Protein AF-A0A7X3SPA5-F1 (afdb_monomer)

Organism: NCBI:txid1128670

Mean predicted aligned error: 17.16 Å

InterPro domains:
  IPR011045 Nitrous oxide reductase, N-terminal [SSF50974] (170-286)
  IPR015943 WD40/YVTN repeat-like-containing domain superfamily [G3DSA:2.130.10.10] (137-287)

Secondary structure (DSSP, 8-state):
--------S------------TT----S-------S----S---SSS--------PPPPEEEEEEEEEEPPPPP-S-SSPPPTTTTHHHHHHHHHHHHHHHHHHTEEEEEEEEEE-TTS-HHHHHHHHHHTT-SEEEEE--THHHHHHHHHTTTSS---EE-S----TTSSTTEEE-SSSS-EEE-----TT--GGG--EEEEEE-TTSSEEEEEETTTTEEEEEESSS-SEEEEEE--SS---EEE-TTSSEEEETTS--EETTTTEE-PPPP--SS---------

pLDDT: mean 70.83, std 21.57, range [21.16, 94.19]

Foldseek 3Di:
DDDDDPDPPDDPDDDDDDPPDPDDPDDDDDDDDDDDDPPDPPPPDDDDPPPVPPPPDQQAEAEEEEEDAQQPDDDPDPDGDDGCVPVVVVVVVQVVVCVVSVVVRHHYDYHYDYDYPPDQLLVSLVVCVVVVHQEYEYADEDLRLLVNCLSCVVPNHDYHYDPHPDCLCQALQFDQDNVDSDTGGLPAPDPPDDRVQRGFQEKDADRVRQWIWTFRFSVCWTFIAGRVRGYTPDTANFANGFHEWDAEPVRQWIDTQGGAIAGPVVRHGDDRDDDDPPGDYDDYDHD

Nearest PDB structures (foldseek):
  1l0q-assembly4_D  TM=8.617E-01  e=1.785E-05  Methanosarcina mazei S-6
  5c2v-assembly1_B  TM=8.428E-01  e=7.295E-05  Candidatus Kuenenia stuttgartensis
  3bws-assembly1_A  TM=8.422E-01  e=2.982E-04  Leptospira interrogans
  7seu-assembly1_A  TM=7.932E-01  e=6.362E-03  Escherichia coli
  3bic-assembly1_A  TM=4.497E-01  e=1.631E-01  Homo sapiens

Structure (mmCIF, N/CA/C/O backbone):
data_AF-A0A7X3SPA5-F1
#
_entry.id   AF-A0A7X3SPA5-F1
#
loop_
_atom_site.group_PDB
_atom_site.id
_atom_site.type_symbol
_atom_site.label_atom_id
_atom_site.label_alt_id
_atom_site.label_comp_id
_atom_site.label_asym_id
_atom_site.label_entity_id
_atom_site.label_seq_id
_atom_site.pdbx_PDB_ins_code
_atom_site.Cartn_x
_atom_site.Cartn_y
_atom_site.Cartn_z
_atom_site.occupancy
_atom_site.B_iso_or_equiv
_atom_site.auth_seq_id
_atom_site.auth_comp_id
_atom_site.auth_asym_id
_atom_site.auth_atom_id
_atom_site.pdbx_PDB_model_num
ATOM 1 N N . MET A 1 1 ? 1.822 27.052 9.214 1.00 25.11 1 MET A N 1
ATOM 2 C CA . MET A 1 1 ? 0.579 27.045 8.412 1.00 25.11 1 MET A CA 1
ATOM 3 C C . MET A 1 1 ? 0.542 25.749 7.615 1.00 25.11 1 MET A C 1
ATOM 5 O O . MET A 1 1 ? 1.050 25.709 6.505 1.00 25.11 1 MET A O 1
ATOM 9 N N . PHE A 1 2 ? 0.029 24.666 8.200 1.00 26.44 2 PHE A N 1
ATOM 10 C CA . PHE A 1 2 ? -0.069 23.369 7.525 1.00 26.44 2 PHE A CA 1
ATOM 11 C C . PHE A 1 2 ? -1.530 23.143 7.125 1.00 26.44 2 PHE A C 1
ATOM 13 O O . PHE A 1 2 ? -2.369 22.807 7.952 1.00 26.44 2 PHE A O 1
ATOM 20 N N . GLY A 1 3 ? -1.841 23.428 5.858 1.00 25.91 3 GLY A N 1
ATOM 21 C CA . GLY A 1 3 ? -3.145 23.146 5.258 1.00 25.91 3 GLY A CA 1
ATOM 22 C C . GLY A 1 3 ? -3.336 21.640 5.082 1.00 25.91 3 GLY A C 1
ATOM 23 O O . GLY A 1 3 ? -2.520 20.996 4.410 1.00 25.91 3 GLY A O 1
ATOM 24 N N . ARG A 1 4 ? -4.388 21.130 5.730 1.00 36.25 4 ARG A N 1
ATOM 25 C CA . ARG A 1 4 ? -4.813 19.730 5.847 1.00 36.25 4 ARG A CA 1
ATOM 26 C C . ARG A 1 4 ? -5.401 19.2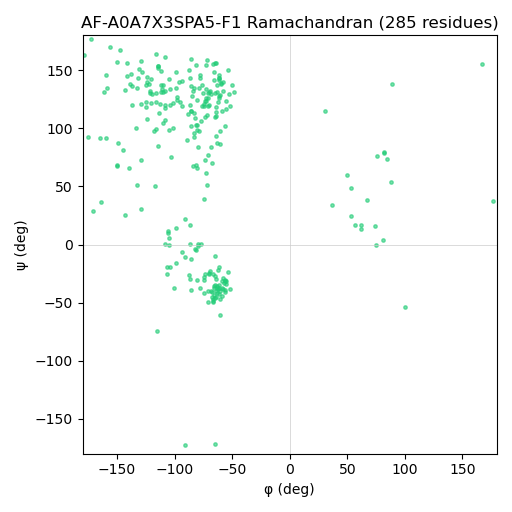04 4.536 1.00 36.25 4 ARG A C 1
ATOM 28 O O . ARG A 1 4 ? -6.223 19.882 3.921 1.00 36.25 4 ARG A O 1
ATOM 35 N N . ARG A 1 5 ? -4.971 18.004 4.140 1.00 26.86 5 ARG A N 1
ATOM 36 C CA . ARG A 1 5 ? -5.712 17.022 3.331 1.00 26.86 5 ARG A CA 1
ATOM 37 C C . ARG A 1 5 ? -4.851 15.763 3.231 1.00 26.86 5 ARG A C 1
ATOM 39 O O . ARG A 1 5 ? -3.998 15.669 2.356 1.00 26.86 5 ARG A O 1
ATOM 46 N N . TRP A 1 6 ? -5.057 14.823 4.137 1.00 33.38 6 TRP A N 1
ATOM 47 C CA . TRP A 1 6 ? -4.560 13.461 4.026 1.00 33.38 6 TRP A CA 1
ATOM 48 C C . TRP A 1 6 ? -5.628 12.662 3.285 1.00 33.38 6 TRP A C 1
ATOM 50 O O . TRP A 1 6 ? -6.576 12.136 3.853 1.00 33.38 6 TRP A O 1
ATOM 60 N N . ARG A 1 7 ? -5.537 12.618 1.954 1.00 28.83 7 ARG A N 1
ATOM 61 C CA . ARG A 1 7 ? -6.491 11.826 1.176 1.00 28.83 7 ARG A CA 1
ATOM 62 C C . ARG A 1 7 ? -6.174 10.344 1.351 1.00 28.83 7 ARG A C 1
ATOM 64 O O . ARG A 1 7 ? -5.180 9.845 0.837 1.00 28.83 7 ARG A O 1
ATOM 71 N N . THR A 1 8 ? -7.047 9.637 2.061 1.00 28.47 8 THR A N 1
ATOM 72 C CA . THR A 1 8 ? -7.070 8.172 2.058 1.00 28.47 8 THR A CA 1
ATOM 73 C C . THR A 1 8 ? -7.412 7.707 0.640 1.00 28.47 8 THR A C 1
ATOM 75 O O . THR A 1 8 ? -8.499 7.977 0.128 1.00 28.47 8 THR A O 1
ATOM 78 N N . LEU A 1 9 ? -6.458 7.050 -0.018 1.00 24.28 9 LEU A N 1
ATOM 79 C CA . LEU A 1 9 ? -6.521 6.657 -1.425 1.00 24.28 9 LEU A CA 1
ATOM 80 C C . LEU A 1 9 ? -7.334 5.362 -1.589 1.00 24.28 9 LEU A C 1
ATOM 82 O O . LEU A 1 9 ? -6.783 4.308 -1.863 1.00 24.28 9 LEU A O 1
ATOM 86 N N . TRP A 1 10 ? -8.647 5.445 -1.353 1.00 22.02 10 TRP A N 1
ATOM 87 C CA . TRP A 1 10 ? -9.656 4.462 -1.777 1.00 22.02 10 TRP A CA 1
ATOM 88 C C . TRP A 1 10 ? -10.983 5.189 -2.016 1.00 22.02 10 TRP A C 1
ATOM 90 O O . TRP A 1 10 ? -11.948 5.033 -1.272 1.00 22.02 10 TRP A O 1
ATOM 100 N N . ARG A 1 11 ? -11.020 6.029 -3.052 1.00 22.55 11 ARG A N 1
ATOM 101 C CA . ARG A 1 11 ? -12.270 6.507 -3.645 1.00 22.55 11 ARG A CA 1
ATOM 102 C C . ARG A 1 11 ? -12.483 5.694 -4.919 1.00 22.55 11 ARG A C 1
ATOM 104 O O . ARG A 1 11 ? -11.835 5.954 -5.924 1.00 22.55 11 ARG A O 1
ATOM 111 N N . LEU A 1 12 ? -13.337 4.674 -4.847 1.00 23.34 12 LEU A N 1
ATOM 112 C CA . LEU A 1 12 ? -14.005 4.155 -6.039 1.00 23.34 12 LEU A CA 1
ATOM 113 C C . LEU A 1 12 ? -14.877 5.306 -6.545 1.00 23.34 12 LEU A C 1
ATOM 115 O O . LEU A 1 12 ? -15.789 5.736 -5.842 1.00 23.34 12 LEU A O 1
ATOM 119 N N . GLU A 1 13 ? -14.505 5.883 -7.684 1.00 24.73 13 GLU A N 1
ATOM 120 C CA . GLU A 1 13 ? -15.322 6.885 -8.358 1.00 24.73 13 GLU A CA 1
ATOM 121 C C . GLU A 1 13 ? -16.683 6.283 -8.719 1.00 24.73 13 GLU A C 1
ATOM 123 O O . GLU A 1 13 ? -16.790 5.121 -9.117 1.00 24.73 13 GLU A O 1
ATOM 128 N N . GLU A 1 14 ? -17.721 7.091 -8.517 1.00 32.31 14 GLU A N 1
ATOM 129 C CA . GLU A 1 14 ? -19.103 6.814 -8.879 1.00 32.31 14 GLU A CA 1
ATOM 130 C C . GLU A 1 14 ? -19.191 6.480 -10.374 1.00 32.31 14 GLU A C 1
ATOM 132 O O . GLU A 1 14 ? -18.902 7.310 -11.234 1.00 32.31 14 GLU A O 1
ATOM 137 N N . GLY A 1 15 ? -19.606 5.252 -10.671 1.00 25.11 15 GLY A N 1
ATOM 138 C CA . GLY A 1 15 ? -19.991 4.806 -12.000 1.00 25.11 15 GLY A CA 1
ATOM 139 C C . GLY A 1 15 ? -21.301 4.042 -11.888 1.00 25.11 15 GLY A C 1
ATOM 140 O O . GLY A 1 15 ? -21.310 2.899 -11.446 1.00 25.11 15 GLY A O 1
ATOM 141 N N . ASP A 1 16 ? -22.385 4.737 -12.214 1.00 23.42 16 ASP A N 1
ATOM 142 C CA . ASP A 1 16 ? -23.720 4.276 -12.597 1.00 23.42 16 ASP A CA 1
ATOM 143 C C . ASP A 1 16 ? -24.259 2.952 -12.025 1.00 23.42 16 ASP A C 1
ATOM 145 O O . ASP A 1 16 ? -23.866 1.833 -12.358 1.00 23.42 16 ASP A O 1
ATOM 149 N N . ALA A 1 17 ? -25.318 3.111 -11.232 1.00 24.06 17 ALA A N 1
ATOM 150 C CA . ALA A 1 17 ? -26.209 2.052 -10.806 1.00 24.06 17 ALA A CA 1
ATOM 151 C C . ALA A 1 17 ? -26.758 1.234 -11.990 1.00 24.06 17 ALA A C 1
ATOM 153 O O . ALA A 1 17 ? -27.387 1.767 -12.900 1.00 24.06 17 ALA A O 1
ATOM 154 N N . THR A 1 18 ? -26.659 -0.094 -11.908 1.00 21.16 18 THR A N 1
ATOM 155 C CA . THR A 1 18 ? -27.680 -1.010 -12.443 1.00 21.16 18 THR A CA 1
ATOM 156 C C . THR A 1 18 ? -27.715 -2.278 -11.589 1.00 21.16 18 THR A C 1
ATOM 158 O O . THR A 1 18 ? -27.055 -3.275 -11.871 1.00 21.16 18 THR A O 1
ATOM 161 N N . VAL A 1 19 ? -28.510 -2.255 -10.516 1.00 23.20 19 VAL A N 1
ATOM 162 C CA . VAL A 1 19 ? -28.893 -3.470 -9.785 1.00 23.20 19 VAL A CA 1
ATOM 163 C C . VAL A 1 19 ? -30.073 -4.107 -10.518 1.00 23.20 19 VAL A C 1
ATOM 165 O O . VAL A 1 19 ? -31.229 -3.756 -10.295 1.00 23.20 19 VAL A O 1
ATOM 168 N N . LEU A 1 20 ? -29.795 -5.080 -11.386 1.00 24.95 20 LEU A N 1
ATOM 169 C CA . LEU A 1 20 ? -30.805 -6.043 -11.829 1.00 24.95 20 LEU A CA 1
ATOM 170 C C . LEU A 1 20 ? -30.963 -7.114 -10.742 1.00 24.95 20 LEU A C 1
ATOM 172 O O . LEU A 1 20 ? -30.356 -8.182 -10.801 1.00 24.95 20 LEU A O 1
ATOM 176 N N . ASN A 1 21 ? -31.785 -6.830 -9.727 1.00 22.53 21 ASN A N 1
ATOM 177 C CA . ASN A 1 21 ? -32.216 -7.857 -8.781 1.00 22.53 21 ASN A CA 1
ATOM 178 C C . ASN A 1 21 ? -33.444 -8.593 -9.331 1.00 22.53 21 ASN A C 1
ATOM 180 O O . ASN A 1 21 ? -34.584 -8.128 -9.273 1.00 22.53 21 ASN A O 1
ATOM 184 N N . CYS A 1 22 ? -33.190 -9.789 -9.846 1.00 26.55 22 CYS A N 1
ATOM 185 C CA . CYS A 1 22 ? -34.189 -10.733 -10.309 1.00 26.55 22 CYS A CA 1
ATOM 186 C C . CYS A 1 22 ? -34.800 -11.501 -9.121 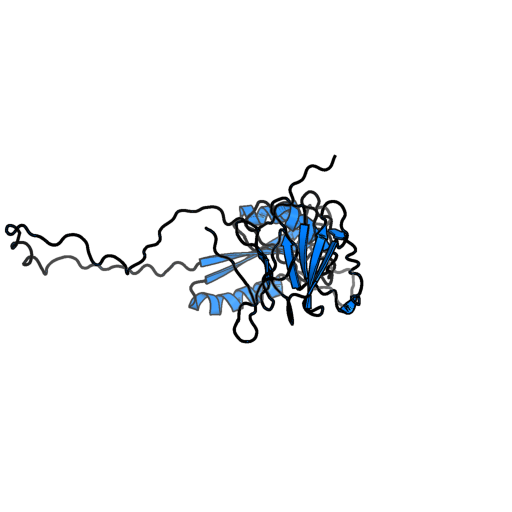1.00 26.55 22 CYS A C 1
ATOM 188 O O . CYS A 1 22 ? -34.565 -12.701 -9.006 1.00 26.55 22 CYS A O 1
ATOM 190 N N . ARG A 1 23 ? -35.545 -10.847 -8.207 1.00 28.55 23 ARG A N 1
ATOM 191 C CA . ARG A 1 23 ? -36.410 -11.568 -7.240 1.00 28.55 23 ARG A CA 1
ATOM 192 C C . ARG A 1 23 ? -37.391 -10.761 -6.379 1.00 28.55 23 ARG A C 1
ATOM 194 O O . ARG A 1 23 ? -37.774 -11.265 -5.332 1.00 28.55 23 ARG A O 1
ATOM 201 N N . THR A 1 24 ? -37.914 -9.607 -6.803 1.00 28.97 24 THR A N 1
ATOM 202 C CA . THR A 1 24 ? -39.008 -8.976 -6.024 1.00 28.97 24 THR A CA 1
ATOM 203 C C . THR A 1 24 ? -39.983 -8.159 -6.871 1.00 28.97 24 THR A C 1
ATOM 205 O O . THR A 1 24 ? -40.062 -6.949 -6.753 1.00 28.97 24 THR A O 1
ATOM 208 N N . LEU A 1 25 ? -40.770 -8.833 -7.712 1.00 25.88 25 LEU A N 1
ATOM 209 C CA . LEU A 1 25 ? -42.022 -8.299 -8.270 1.00 25.88 25 LEU A CA 1
ATOM 210 C C . LEU A 1 25 ? -43.065 -9.431 -8.290 1.00 25.88 25 LEU A C 1
ATOM 212 O O . LEU A 1 25 ? -43.472 -9.945 -9.326 1.00 25.88 25 LEU A O 1
ATOM 216 N N . ARG A 1 26 ? -43.463 -9.877 -7.093 1.00 28.09 26 ARG A N 1
ATOM 217 C CA . ARG A 1 26 ? -44.792 -10.462 -6.870 1.00 28.09 26 ARG A CA 1
ATOM 218 C C . ARG A 1 26 ? -45.611 -9.394 -6.157 1.00 28.09 26 ARG A C 1
ATOM 220 O O . ARG A 1 26 ? -45.128 -8.831 -5.183 1.00 28.09 26 ARG A O 1
ATOM 227 N N . TYR A 1 27 ? -46.836 -9.199 -6.634 1.00 27.45 27 TYR A N 1
ATOM 228 C CA . TYR A 1 27 ? -47.880 -8.318 -6.099 1.00 27.45 27 TYR A CA 1
ATOM 229 C C . TYR A 1 27 ? -47.795 -6.835 -6.477 1.00 27.45 27 TYR A C 1
ATOM 231 O O . TYR A 1 27 ? -47.478 -5.988 -5.656 1.00 27.45 27 TYR A O 1
ATOM 239 N N . ALA A 1 28 ? -48.241 -6.516 -7.691 1.00 26.81 28 ALA A N 1
ATOM 240 C CA . ALA A 1 28 ? -49.206 -5.437 -7.893 1.00 26.81 28 ALA A CA 1
ATOM 241 C C . ALA A 1 28 ? -49.918 -5.642 -9.238 1.00 26.81 28 ALA A C 1
ATOM 243 O O . ALA A 1 28 ? -49.268 -5.908 -10.241 1.00 26.81 28 ALA A O 1
ATOM 244 N N . LEU A 1 29 ? -51.244 -5.479 -9.224 1.00 27.45 29 LEU A N 1
ATOM 245 C CA . LEU A 1 29 ? -52.159 -5.389 -10.372 1.00 27.45 29 LEU A CA 1
ATOM 246 C C . LEU A 1 29 ? -52.647 -6.718 -10.974 1.00 27.45 29 LEU A C 1
ATOM 248 O O . LEU A 1 29 ? -52.342 -7.110 -12.094 1.00 27.45 29 LEU A O 1
ATOM 252 N N . VAL A 1 30 ? -53.543 -7.355 -10.218 1.00 31.34 30 VAL A N 1
ATOM 253 C CA . VAL A 1 30 ? -54.616 -8.193 -10.764 1.00 31.34 30 VAL A CA 1
ATOM 254 C C . VAL A 1 30 ? -55.796 -7.278 -11.102 1.00 31.34 30 VAL A C 1
ATOM 256 O O . VAL A 1 30 ? -56.381 -6.714 -10.180 1.00 31.34 30 VAL A O 1
ATOM 259 N N . ARG A 1 31 ? -56.150 -7.143 -12.389 1.00 30.77 31 ARG A N 1
ATOM 260 C CA . ARG A 1 31 ? -57.503 -7.334 -12.972 1.00 30.77 31 ARG A CA 1
ATOM 261 C C . ARG A 1 31 ? -57.603 -6.786 -14.412 1.00 30.77 31 ARG A C 1
ATOM 263 O O . ARG A 1 31 ? -56.773 -5.978 -14.807 1.00 30.77 31 ARG A O 1
ATOM 270 N N . PRO A 1 32 ? -58.546 -7.320 -15.213 1.00 42.06 32 PRO A N 1
ATOM 271 C CA . PRO A 1 32 ? -58.280 -7.762 -16.578 1.00 42.06 32 PRO A CA 1
ATOM 272 C C . PRO A 1 32 ? -58.911 -6.845 -17.628 1.00 42.06 32 PRO A C 1
ATOM 274 O O . PRO A 1 32 ? -59.909 -6.189 -17.348 1.00 42.06 32 PRO A O 1
ATOM 277 N N . LEU A 1 33 ? -58.426 -6.914 -18.868 1.00 30.42 33 LEU A N 1
ATOM 278 C CA . LEU A 1 33 ? -59.301 -6.733 -20.020 1.00 30.42 33 LEU A CA 1
ATOM 279 C C . LEU A 1 33 ? -58.951 -7.782 -21.076 1.00 30.42 33 LEU A C 1
ATOM 281 O O . LEU A 1 33 ? -57.808 -7.922 -21.502 1.00 30.42 33 LEU A O 1
ATOM 285 N N . HIS A 1 34 ? -59.964 -8.579 -21.375 1.00 30.03 34 HIS A N 1
ATOM 286 C CA . HIS A 1 34 ? -60.006 -9.620 -22.381 1.00 30.03 34 HIS A CA 1
ATOM 287 C C . HIS A 1 34 ? -60.042 -9.003 -23.789 1.00 30.03 34 HIS A C 1
ATOM 289 O O . HIS A 1 34 ? -60.534 -7.894 -23.972 1.00 30.03 34 HIS A O 1
ATOM 295 N N . GLU A 1 35 ? -59.645 -9.835 -24.751 1.00 37.25 35 GLU A N 1
ATOM 296 C CA . GLU A 1 35 ? -59.840 -9.718 -26.202 1.00 37.25 35 GLU A CA 1
ATOM 297 C C . GLU A 1 35 ? -58.779 -8.953 -27.004 1.00 37.25 35 GLU A C 1
ATOM 299 O O . GLU A 1 35 ? -58.315 -7.885 -26.630 1.00 37.25 35 GLU A O 1
ATOM 304 N N . LEU A 1 36 ? -58.465 -9.543 -28.166 1.00 36.56 36 LEU A N 1
ATOM 305 C CA . LEU A 1 36 ? -57.620 -9.043 -29.258 1.00 36.56 36 LEU A CA 1
ATOM 306 C C . LEU A 1 36 ? -56.105 -9.211 -29.074 1.00 36.56 36 LEU A C 1
ATOM 308 O O . LEU A 1 36 ? -55.395 -8.258 -28.788 1.00 36.56 36 LEU A O 1
ATOM 312 N N . CYS A 1 37 ? -55.608 -10.433 -29.312 1.00 30.03 37 CYS A N 1
ATOM 313 C CA . CYS A 1 37 ? -54.455 -10.684 -30.210 1.00 30.03 37 CYS A CA 1
ATOM 314 C C . CYS A 1 37 ? -54.034 -12.166 -30.251 1.00 30.03 37 CYS A C 1
ATOM 316 O O . CYS A 1 37 ? -52.857 -12.506 -30.369 1.00 30.03 37 CYS A O 1
ATOM 318 N N . GLY A 1 38 ? -55.003 -13.083 -30.210 1.00 32.94 38 GLY A N 1
ATOM 319 C CA . GLY A 1 38 ? -54.787 -14.457 -30.655 1.00 32.94 38 GLY A CA 1
ATOM 320 C C . GLY A 1 38 ? -54.710 -14.504 -32.177 1.00 32.94 38 GLY A C 1
ATOM 321 O O . GLY A 1 38 ? -55.676 -14.919 -32.797 1.00 32.94 38 GLY A O 1
ATOM 322 N N . LEU A 1 39 ? -53.618 -14.025 -32.787 1.00 38.59 39 LEU A N 1
ATOM 323 C CA . LE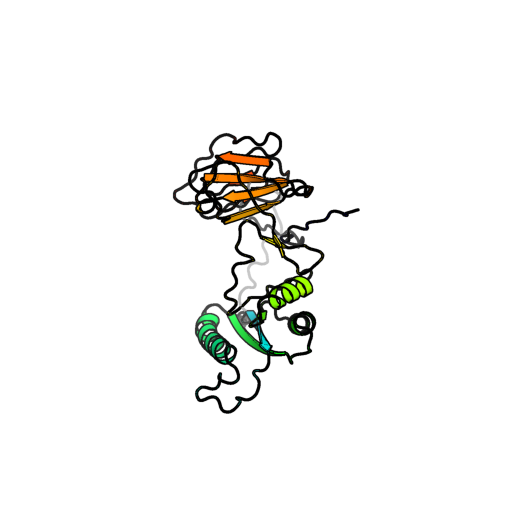U A 1 39 ? -53.382 -14.213 -34.226 1.00 38.59 39 LEU A CA 1
ATOM 324 C C . LEU A 1 39 ? -51.932 -13.953 -34.683 1.00 38.59 39 LEU A C 1
ATOM 326 O O . LEU A 1 39 ? -51.733 -13.425 -35.763 1.00 38.59 39 LEU A O 1
ATOM 330 N N . PHE A 1 40 ? -50.899 -14.301 -33.908 1.00 33.12 40 PHE A N 1
ATOM 331 C CA . PHE A 1 40 ? -49.507 -14.226 -34.410 1.00 33.12 40 PHE A CA 1
ATOM 332 C C . PHE A 1 40 ? -48.593 -15.365 -33.917 1.00 33.12 40 PHE A C 1
ATOM 334 O O . PHE A 1 40 ? -47.375 -15.236 -33.895 1.00 33.12 40 PHE A O 1
ATOM 341 N N . CYS A 1 41 ? -49.168 -16.521 -33.563 1.00 31.86 41 CYS A N 1
ATOM 342 C CA . CYS A 1 41 ? -48.413 -17.715 -33.143 1.00 31.86 41 CYS A CA 1
ATOM 343 C C . CYS A 1 41 ? -48.209 -18.773 -34.250 1.00 31.86 41 CYS A C 1
ATOM 345 O O . CYS A 1 41 ? -47.808 -19.888 -33.941 1.00 31.86 41 CYS A O 1
ATOM 347 N N . PHE A 1 42 ? -48.447 -18.456 -35.529 1.00 31.92 42 PHE A N 1
ATOM 348 C CA . PHE A 1 42 ? -48.341 -19.431 -36.633 1.00 31.92 42 PHE A CA 1
ATOM 349 C C . PHE A 1 42 ? -47.481 -18.970 -37.826 1.00 31.92 42 PHE A C 1
ATOM 351 O O . PHE A 1 42 ? -47.695 -19.397 -38.954 1.00 31.92 42 PHE A O 1
ATOM 358 N N . ALA A 1 43 ? -46.463 -18.140 -37.582 1.00 33.84 43 ALA A N 1
ATOM 359 C CA . ALA A 1 43 ? -45.380 -17.880 -38.540 1.00 33.84 43 ALA A CA 1
ATOM 360 C C . ALA A 1 43 ? -44.034 -18.339 -37.956 1.00 33.84 43 ALA A C 1
ATOM 362 O O . ALA A 1 43 ? -43.063 -17.592 -37.882 1.00 33.84 43 ALA A O 1
ATOM 363 N N . ALA A 1 44 ? -44.004 -19.580 -37.473 1.00 40.25 44 ALA A N 1
ATOM 364 C CA . ALA A 1 44 ? -42.765 -20.293 -37.220 1.00 40.25 44 ALA A CA 1
ATOM 365 C C . ALA A 1 44 ? -42.326 -20.999 -38.511 1.00 40.25 44 ALA A C 1
ATOM 367 O O . ALA A 1 44 ? -43.151 -21.570 -39.220 1.00 40.25 44 ALA A O 1
ATOM 368 N N . ALA A 1 45 ? -41.010 -21.022 -38.723 1.00 39.53 45 ALA A N 1
ATOM 369 C CA . ALA A 1 45 ? -40.287 -21.948 -39.594 1.00 39.53 45 ALA A CA 1
ATOM 370 C C . ALA A 1 45 ? -40.121 -21.583 -41.080 1.00 39.53 45 ALA A C 1
ATOM 372 O O . ALA A 1 45 ? -40.338 -22.425 -41.942 1.00 39.53 45 ALA A O 1
ATOM 373 N N . LEU A 1 46 ? -39.597 -20.393 -41.392 1.00 40.47 46 LEU A N 1
ATOM 374 C CA . LEU A 1 46 ? -38.630 -20.263 -42.493 1.00 40.47 46 LEU A CA 1
ATOM 375 C C . LEU A 1 46 ? -37.845 -18.946 -42.374 1.00 40.47 46 LEU A C 1
ATOM 377 O O . LEU A 1 46 ? -38.435 -17.881 -42.262 1.00 40.47 46 LEU A O 1
ATOM 381 N N . ILE A 1 47 ? -36.516 -19.034 -42.479 1.00 45.19 47 ILE A N 1
ATOM 382 C CA . ILE A 1 47 ? -35.569 -17.911 -42.625 1.00 45.19 47 ILE A CA 1
ATOM 383 C C . ILE A 1 47 ? -35.300 -17.103 -41.343 1.00 45.19 47 ILE A C 1
ATOM 385 O O . ILE A 1 47 ? -35.700 -15.959 -41.192 1.00 45.19 47 ILE A O 1
ATOM 389 N N . LEU A 1 48 ? -34.489 -17.678 -40.460 1.00 40.22 48 LEU A N 1
ATOM 390 C CA . LEU A 1 48 ? -33.326 -16.983 -39.902 1.00 40.22 48 LEU A CA 1
ATOM 391 C C . LEU A 1 48 ? -32.390 -18.064 -39.371 1.00 40.22 48 LEU A C 1
ATOM 393 O O . LEU A 1 48 ? -32.498 -18.527 -38.239 1.00 40.22 48 LEU A O 1
ATOM 397 N N . HIS A 1 49 ? -31.476 -18.494 -40.243 1.00 39.62 49 HIS A N 1
ATOM 398 C CA . HIS A 1 49 ? -30.213 -19.058 -39.797 1.00 39.62 49 HIS A CA 1
ATOM 399 C C . HIS A 1 49 ? -29.519 -17.947 -39.011 1.00 39.62 49 HIS A C 1
ATOM 401 O O . HIS A 1 49 ? -28.769 -17.150 -39.566 1.00 39.62 49 HIS A O 1
ATOM 407 N N . PHE A 1 50 ? -29.823 -17.854 -37.719 1.00 41.41 50 PHE A N 1
ATOM 408 C CA . PHE A 1 50 ? -29.009 -17.110 -36.782 1.00 41.41 50 PHE A CA 1
ATOM 409 C C . PHE A 1 50 ? -27.732 -17.936 -36.615 1.00 41.41 50 PHE A C 1
ATOM 411 O O . PHE A 1 50 ? -27.551 -18.669 -35.646 1.00 41.41 50 PHE A O 1
ATOM 418 N N . THR A 1 51 ? -26.839 -17.854 -37.602 1.00 44.66 51 THR A N 1
ATOM 419 C CA . THR A 1 51 ? -25.415 -18.093 -37.389 1.00 44.66 51 THR A CA 1
ATOM 420 C C . THR A 1 51 ? -24.929 -16.953 -36.507 1.00 44.66 51 THR A C 1
ATOM 422 O O . THR A 1 51 ? -24.247 -16.035 -36.955 1.00 44.66 51 THR A O 1
ATOM 425 N N . GLY A 1 52 ? -25.355 -16.968 -35.244 1.00 41.25 52 GLY A N 1
ATOM 426 C CA . GLY A 1 52 ? -24.695 -16.222 -34.201 1.00 41.25 52 GLY A CA 1
ATOM 427 C C . GLY A 1 52 ? -23.317 -16.838 -34.087 1.00 41.25 52 GLY A C 1
ATOM 428 O O . GLY A 1 52 ? -23.134 -17.844 -33.407 1.00 41.25 52 GLY A O 1
ATOM 429 N N . THR A 1 53 ? -22.349 -16.275 -34.802 1.00 44.75 53 THR A N 1
ATOM 430 C CA . THR A 1 53 ? -20.954 -16.422 -34.423 1.00 44.75 53 THR A CA 1
ATOM 431 C C . THR A 1 53 ? -20.879 -15.900 -32.998 1.00 44.75 53 THR A C 1
ATOM 433 O O . THR A 1 53 ? -20.942 -14.689 -32.779 1.00 44.75 53 THR A O 1
ATOM 436 N N . VAL A 1 54 ? -20.831 -16.804 -32.020 1.00 46.06 54 VAL A N 1
ATOM 437 C CA . VAL A 1 54 ? -20.414 -16.454 -30.667 1.00 46.06 54 VAL A CA 1
ATOM 438 C C . VAL A 1 54 ? -18.995 -15.937 -30.841 1.00 46.06 54 VAL A C 1
ATOM 440 O O . VAL A 1 54 ? -18.065 -16.715 -31.048 1.00 46.06 54 VAL A O 1
ATOM 443 N N . LYS A 1 55 ? -18.848 -14.611 -30.898 1.00 45.91 55 LYS A N 1
ATOM 444 C CA . LYS A 1 55 ? -17.541 -13.966 -30.912 1.00 45.91 55 LYS A CA 1
ATOM 445 C C . LYS A 1 55 ? -16.883 -14.429 -29.618 1.00 45.91 55 LYS A C 1
ATOM 447 O O . LYS A 1 55 ? -17.432 -14.185 -28.543 1.00 45.91 55 LYS A O 1
ATOM 452 N N . ALA A 1 56 ? -15.800 -15.198 -29.731 1.00 51.78 56 ALA A N 1
ATOM 453 C CA . ALA A 1 56 ? -15.027 -15.610 -28.570 1.00 51.78 56 ALA A CA 1
ATOM 454 C C . ALA A 1 56 ? -14.758 -14.357 -27.729 1.00 51.78 56 ALA A C 1
ATOM 456 O O . ALA A 1 56 ? -14.407 -13.319 -28.299 1.00 51.78 56 ALA A O 1
ATOM 457 N N . ALA A 1 57 ? -15.012 -14.435 -26.419 1.00 59.16 57 ALA A N 1
ATOM 458 C CA . ALA A 1 57 ? -14.723 -13.334 -25.512 1.00 59.16 57 ALA A CA 1
ATOM 459 C C . ALA A 1 57 ? -13.266 -12.922 -25.740 1.00 59.16 57 ALA A C 1
ATOM 461 O O . ALA A 1 57 ? -12.362 -13.756 -25.662 1.00 59.16 57 ALA A O 1
ATOM 462 N N . GLU A 1 58 ? -13.071 -11.670 -26.143 1.00 66.50 58 GLU A N 1
ATOM 463 C CA . GLU A 1 58 ? -11.750 -11.134 -26.433 1.00 66.50 58 GLU A CA 1
ATOM 464 C C . GLU A 1 58 ? -10.941 -11.210 -25.139 1.00 66.50 58 GLU A C 1
ATOM 466 O O . GLU A 1 58 ? -11.435 -10.817 -24.079 1.00 66.50 58 GLU A O 1
ATOM 471 N N . ALA A 1 59 ? -9.762 -11.833 -25.199 1.00 75.56 59 ALA A N 1
ATOM 472 C CA . ALA A 1 59 ? -8.953 -12.023 -24.008 1.00 75.56 59 ALA A CA 1
ATOM 473 C C . ALA A 1 59 ? -8.657 -10.653 -23.389 1.00 75.56 59 ALA A C 1
ATOM 475 O O . ALA A 1 59 ? -8.256 -9.728 -24.092 1.00 75.56 59 ALA A O 1
ATOM 476 N N .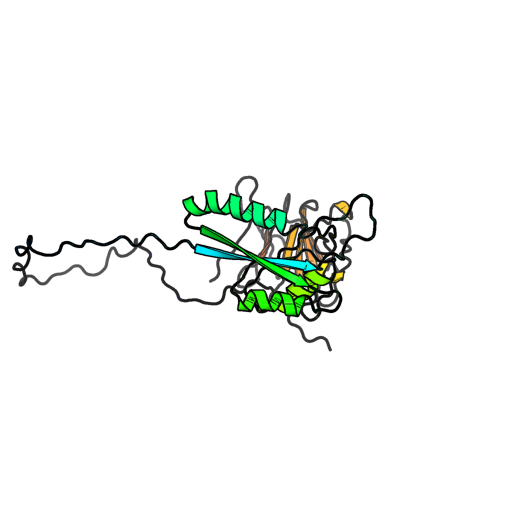 VAL A 1 60 ? -8.863 -10.527 -22.080 1.00 87.38 60 VAL A N 1
ATOM 477 C CA . VAL A 1 60 ? -8.536 -9.313 -21.340 1.00 87.38 60 VAL A CA 1
ATOM 478 C C . VAL A 1 60 ? -7.023 -9.146 -21.385 1.00 87.38 60 VAL A C 1
ATOM 480 O O . VAL A 1 60 ? -6.285 -9.935 -20.786 1.00 87.38 60 VAL A O 1
ATOM 483 N N . ASP A 1 61 ? -6.568 -8.142 -22.127 1.00 88.12 61 ASP A N 1
ATOM 484 C CA . ASP A 1 61 ? -5.166 -7.755 -22.161 1.00 88.12 61 ASP A CA 1
ATOM 485 C C . ASP A 1 61 ? -4.790 -7.107 -20.819 1.00 88.12 61 ASP A C 1
ATOM 487 O O . ASP A 1 61 ? -5.431 -6.169 -20.347 1.00 88.12 61 ASP A O 1
ATOM 491 N N . VAL A 1 62 ? -3.739 -7.628 -20.192 1.00 88.31 62 VAL A N 1
ATOM 492 C CA . VAL A 1 62 ? -3.172 -7.158 -18.926 1.00 88.31 62 VAL A CA 1
ATOM 493 C C . VAL A 1 62 ? -1.766 -6.623 -19.220 1.00 88.31 62 VAL A C 1
ATOM 495 O O . VAL A 1 62 ? -0.781 -7.370 -19.132 1.00 88.31 62 VAL A O 1
ATOM 498 N N . PRO A 1 63 ? -1.650 -5.351 -19.638 1.00 89.81 63 PRO A N 1
ATOM 499 C CA . PRO A 1 63 ? -0.367 -4.734 -19.934 1.00 89.81 63 PRO A CA 1
ATOM 500 C C . PRO A 1 63 ? 0.404 -4.458 -18.636 1.00 89.81 63 PRO A C 1
ATOM 502 O O . PRO A 1 63 ? -0.073 -3.769 -17.728 1.00 89.81 63 PRO A O 1
ATOM 505 N N . MET A 1 64 ? 1.613 -5.007 -18.554 1.00 91.00 64 MET A N 1
ATOM 506 C CA . MET A 1 64 ? 2.564 -4.785 -17.467 1.00 91.00 64 MET A CA 1
ATOM 507 C C . MET A 1 64 ? 3.796 -4.052 -17.993 1.00 91.00 64 MET A C 1
ATOM 509 O O . MET A 1 64 ? 4.165 -4.200 -19.155 1.00 91.00 64 MET A O 1
ATOM 513 N N . GLY A 1 65 ? 4.448 -3.284 -17.127 1.00 91.00 65 GLY A N 1
ATOM 514 C CA . GLY A 1 65 ? 5.685 -2.571 -17.449 1.00 91.00 65 GLY A CA 1
ATOM 515 C C . GLY A 1 65 ? 6.847 -3.108 -16.627 1.00 91.00 65 GLY A C 1
ATOM 516 O O . GLY A 1 65 ? 6.639 -3.613 -15.529 1.00 91.00 65 GLY A O 1
ATOM 517 N N . PHE A 1 66 ? 8.070 -2.985 -17.122 1.00 92.31 66 PHE A N 1
ATOM 518 C CA . PHE A 1 66 ? 9.293 -3.234 -16.371 1.00 92.31 66 PHE A CA 1
ATOM 519 C C . PHE A 1 66 ? 10.183 -1.998 -16.431 1.00 92.31 66 PHE A C 1
ATOM 521 O O . PHE A 1 66 ? 10.553 -1.567 -17.518 1.00 92.31 66 PHE A O 1
ATOM 528 N N . LEU A 1 67 ? 10.544 -1.456 -15.268 1.00 90.94 67 LEU A N 1
ATOM 529 C CA . LEU A 1 67 ? 11.404 -0.284 -15.135 1.00 90.94 67 LEU A CA 1
ATOM 530 C C . LEU A 1 67 ? 12.655 -0.626 -14.329 1.00 90.94 67 LEU A C 1
ATOM 532 O O . LEU A 1 67 ? 12.555 -1.034 -13.170 1.00 90.94 67 LEU A O 1
ATOM 536 N N . SER A 1 68 ? 13.828 -0.421 -14.920 1.00 89.62 68 SER A N 1
ATOM 537 C CA . SER A 1 68 ? 15.122 -0.610 -14.255 1.00 89.62 68 SER A CA 1
ATOM 538 C C . SER A 1 68 ? 16.164 0.340 -14.833 1.00 89.62 68 SER A C 1
ATOM 540 O O . SER A 1 68 ? 16.057 0.760 -15.987 1.00 89.62 68 SER A O 1
ATOM 542 N N . TYR A 1 69 ? 17.218 0.625 -14.066 1.00 86.81 69 TYR A N 1
ATOM 543 C CA . TYR A 1 69 ? 18.424 1.214 -14.640 1.00 86.81 69 TYR A CA 1
ATOM 544 C C . TYR A 1 69 ? 19.040 0.274 -15.667 1.00 86.81 69 TYR A C 1
ATOM 546 O O . TYR A 1 69 ? 19.051 -0.952 -15.479 1.00 86.81 69 TYR A O 1
ATOM 554 N N . ARG A 1 70 ? 19.580 0.860 -16.736 1.00 83.00 70 ARG A N 1
ATOM 555 C CA . ARG A 1 70 ? 20.459 0.149 -17.656 1.00 83.00 70 ARG A CA 1
ATOM 556 C C . ARG A 1 70 ? 21.709 -0.258 -16.878 1.00 83.00 70 ARG A C 1
ATOM 558 O O . ARG A 1 70 ? 22.417 0.589 -16.341 1.00 83.00 70 ARG A O 1
ATOM 565 N N . SER A 1 71 ? 21.953 -1.563 -16.767 1.00 68.88 71 SER A N 1
ATOM 566 C CA . SER A 1 71 ? 23.162 -2.042 -16.096 1.00 68.88 71 SER A CA 1
ATOM 567 C C . SER A 1 71 ? 24.380 -1.589 -16.910 1.00 68.88 71 SER A C 1
ATOM 569 O O . SER A 1 71 ? 24.367 -1.765 -18.134 1.00 68.88 71 SER A O 1
ATOM 571 N N . PRO A 1 72 ? 25.403 -0.973 -16.291 1.00 64.75 72 PRO A N 1
ATOM 572 C CA . PRO A 1 72 ? 26.605 -0.592 -17.016 1.00 64.75 72 PRO A CA 1
ATOM 573 C C . PRO A 1 72 ? 27.279 -1.846 -17.579 1.00 64.75 72 PRO A C 1
ATOM 575 O O . PRO A 1 72 ? 27.252 -2.907 -16.948 1.00 64.75 72 PRO A O 1
ATOM 578 N N . SER A 1 73 ? 27.896 -1.730 -18.760 1.00 62.25 73 SER A N 1
ATOM 579 C CA . SER A 1 73 ? 28.660 -2.833 -19.349 1.00 62.25 73 SER A CA 1
ATOM 580 C C . SER A 1 73 ? 29.646 -3.394 -18.320 1.00 62.25 73 SER A C 1
ATOM 582 O O . SER A 1 73 ? 30.297 -2.610 -17.619 1.00 62.25 73 SER A O 1
ATOM 584 N N . PRO A 1 74 ? 29.787 -4.723 -18.205 1.00 60.72 74 PRO A N 1
ATOM 585 C CA . PRO A 1 74 ? 30.564 -5.287 -17.119 1.00 60.72 74 PRO A CA 1
ATOM 586 C C . PRO A 1 74 ? 32.029 -4.857 -17.175 1.00 60.72 74 PRO A C 1
ATOM 588 O O . PRO A 1 74 ? 32.735 -5.113 -18.151 1.00 60.72 74 PRO A O 1
ATOM 591 N N . SER A 1 75 ? 32.518 -4.233 -16.108 1.00 57.97 75 SER A N 1
ATOM 592 C CA . SER A 1 75 ? 33.924 -3.863 -15.971 1.00 57.97 75 SER A CA 1
ATOM 593 C C . SER A 1 75 ? 34.730 -5.061 -15.474 1.00 57.97 75 SER A C 1
ATOM 595 O O . SER A 1 75 ? 34.799 -5.280 -14.275 1.00 57.97 75 SER A O 1
ATOM 597 N N . TYR A 1 76 ? 35.311 -5.861 -16.382 1.00 59.69 76 TYR A N 1
ATOM 598 C CA . TYR A 1 76 ? 36.260 -6.962 -16.089 1.00 59.69 76 TYR A CA 1
ATOM 599 C C . TYR A 1 76 ? 35.964 -7.776 -14.805 1.00 59.69 76 TYR A C 1
ATOM 601 O O . TYR A 1 76 ? 36.869 -8.227 -14.102 1.00 59.69 76 TYR A O 1
ATOM 609 N N . GLY A 1 77 ? 34.686 -7.953 -14.474 1.00 61.72 77 GLY A N 1
ATOM 610 C CA . GLY A 1 77 ? 34.252 -8.681 -13.297 1.00 61.72 77 GLY A CA 1
ATOM 611 C C . GLY A 1 77 ? 34.238 -10.161 -13.627 1.00 61.72 77 GLY A C 1
ATOM 612 O O . GLY A 1 77 ? 33.709 -10.556 -14.661 1.00 61.72 77 GLY A O 1
ATOM 613 N N . PHE A 1 78 ? 34.777 -10.997 -12.739 1.00 61.19 78 PHE A N 1
ATOM 614 C CA . PHE A 1 78 ? 34.750 -12.457 -12.905 1.00 61.19 78 PHE A CA 1
ATOM 615 C C . PHE A 1 78 ? 33.321 -13.040 -12.871 1.00 61.19 78 PHE A C 1
ATOM 617 O O . PHE A 1 78 ? 33.124 -14.209 -13.184 1.00 61.19 78 PHE A O 1
ATOM 624 N N . ASN A 1 79 ? 32.330 -12.225 -12.494 1.00 69.50 79 ASN A N 1
ATOM 625 C CA . ASN A 1 79 ? 30.915 -12.563 -12.520 1.00 69.50 79 ASN A CA 1
ATOM 626 C C . ASN A 1 79 ? 30.090 -11.311 -12.886 1.00 69.50 79 ASN A C 1
ATOM 628 O O . ASN A 1 79 ? 29.640 -10.591 -11.989 1.00 69.50 79 ASN A O 1
ATOM 632 N N . PRO A 1 80 ? 29.985 -10.967 -14.180 1.00 67.50 80 PRO A N 1
ATOM 633 C CA . PRO A 1 80 ? 29.199 -9.821 -14.616 1.00 67.50 80 PRO A CA 1
ATOM 634 C C . PRO A 1 80 ? 27.719 -10.039 -14.278 1.00 67.50 80 PRO A C 1
ATOM 636 O O . PRO A 1 80 ? 27.191 -11.131 -14.493 1.00 67.50 80 PRO A O 1
ATOM 639 N N . VAL A 1 81 ? 27.034 -9.009 -13.772 1.00 68.25 81 VAL A N 1
ATOM 640 C CA . VAL A 1 81 ? 25.569 -9.064 -13.659 1.00 68.25 81 VAL A CA 1
ATOM 641 C C . VAL A 1 81 ? 25.005 -9.214 -15.079 1.00 68.25 81 VAL A C 1
ATOM 643 O O . VAL A 1 81 ? 25.397 -8.434 -15.951 1.00 68.25 81 VAL A O 1
ATOM 646 N N . PRO A 1 82 ? 24.138 -10.207 -15.348 1.00 67.44 82 PRO A N 1
ATOM 647 C CA . PRO A 1 82 ? 23.587 -10.403 -16.682 1.00 67.44 82 PRO A CA 1
ATOM 648 C C . PRO A 1 82 ? 22.836 -9.166 -17.183 1.00 67.44 82 PRO A C 1
ATOM 650 O O . PRO A 1 82 ? 22.066 -8.546 -16.445 1.00 67.44 82 PRO A O 1
ATOM 653 N N . GLU A 1 83 ? 23.005 -8.838 -18.464 1.00 68.38 83 GLU A N 1
ATOM 654 C CA . GLU A 1 83 ? 22.163 -7.836 -19.119 1.00 68.38 83 GLU A CA 1
ATOM 655 C C . GLU A 1 83 ? 20.691 -8.273 -19.062 1.00 68.38 83 GLU A C 1
ATOM 657 O O . GLU A 1 83 ? 20.362 -9.449 -19.233 1.00 68.38 83 GLU A O 1
ATOM 662 N N . GLY A 1 84 ? 19.788 -7.331 -18.782 1.00 73.44 84 GLY A N 1
ATOM 663 C CA . GLY A 1 84 ? 18.361 -7.643 -18.678 1.00 73.44 84 GLY A CA 1
ATOM 664 C C . GLY A 1 84 ? 17.958 -8.400 -17.404 1.00 73.44 84 GLY A C 1
ATOM 665 O O . GLY A 1 84 ? 16.860 -8.963 -17.353 1.00 73.44 84 GLY A O 1
ATOM 666 N N . GLU A 1 85 ? 18.809 -8.443 -16.370 1.00 76.00 85 GLU A N 1
ATOM 667 C CA . GLU A 1 85 ? 18.481 -9.095 -15.099 1.00 76.00 85 GLU A CA 1
ATOM 668 C C . GLU A 1 85 ? 17.177 -8.529 -14.501 1.00 76.00 85 GLU A C 1
ATOM 670 O O . GLU A 1 85 ? 17.053 -7.338 -14.209 1.00 76.00 85 GLU A O 1
ATOM 675 N N . GLY A 1 86 ? 16.202 -9.402 -14.252 1.00 82.00 86 GLY A N 1
ATOM 676 C CA . GLY A 1 86 ? 14.847 -9.027 -13.839 1.00 82.00 86 GLY A CA 1
ATOM 677 C C . GLY A 1 86 ? 13.865 -9.056 -15.008 1.00 82.00 86 GLY A C 1
ATOM 678 O O . GLY A 1 86 ? 12.887 -9.797 -14.935 1.00 82.00 86 GLY A O 1
ATOM 679 N N . PHE A 1 87 ? 14.163 -8.364 -16.113 1.00 88.12 87 PHE A N 1
ATOM 680 C CA . PHE A 1 87 ? 13.320 -8.385 -17.316 1.00 88.12 87 PHE A CA 1
ATOM 681 C C . PHE A 1 87 ? 13.248 -9.779 -17.944 1.00 88.12 87 PHE A C 1
ATOM 683 O O . PHE A 1 87 ? 12.166 -10.242 -18.302 1.00 88.12 87 PHE A O 1
ATOM 690 N N . ALA A 1 88 ? 14.376 -10.493 -18.016 1.00 86.81 88 ALA A N 1
ATOM 691 C CA . ALA A 1 88 ? 14.409 -11.865 -18.522 1.00 86.81 88 ALA A CA 1
ATOM 692 C C . ALA A 1 88 ? 13.533 -12.816 -17.680 1.00 86.81 88 ALA A C 1
ATOM 694 O O . ALA A 1 88 ? 12.814 -13.657 -18.224 1.00 86.81 88 ALA A O 1
ATOM 695 N N . GLY A 1 89 ? 13.547 -12.643 -16.353 1.00 85.81 89 GLY A N 1
ATOM 696 C CA . GLY A 1 89 ? 12.688 -13.386 -15.429 1.00 85.81 89 GLY A CA 1
ATOM 697 C C . GLY A 1 89 ? 11.212 -13.025 -15.596 1.00 85.81 89 GLY A C 1
ATOM 698 O O . GLY A 1 89 ? 10.373 -13.915 -15.714 1.00 85.81 89 GLY A O 1
ATOM 699 N N . GLY A 1 90 ? 10.901 -11.730 -15.699 1.00 88.31 90 GLY A N 1
ATOM 700 C CA . GLY A 1 90 ? 9.550 -11.242 -15.982 1.00 88.31 90 GLY A CA 1
ATOM 701 C C . GLY A 1 90 ? 9.011 -11.771 -17.311 1.00 88.31 90 GLY A C 1
ATOM 702 O O . GLY A 1 90 ? 7.902 -12.286 -17.365 1.00 88.31 90 GLY A O 1
ATOM 703 N N . SER A 1 91 ? 9.822 -11.752 -18.367 1.00 90.50 91 SER A N 1
ATOM 704 C CA . SER A 1 91 ? 9.465 -12.281 -19.689 1.00 90.50 91 SER A CA 1
ATOM 705 C C . SER A 1 91 ? 9.175 -13.782 -19.660 1.00 90.50 91 SER A C 1
ATOM 707 O O . SER A 1 91 ? 8.262 -14.261 -20.334 1.00 90.50 91 SER A O 1
ATOM 709 N N . LEU A 1 92 ? 9.932 -14.550 -18.868 1.00 90.12 92 LEU A N 1
ATOM 710 C CA . LEU A 1 92 ? 9.629 -15.960 -18.635 1.00 90.12 92 LEU A CA 1
ATOM 711 C C . LEU A 1 92 ? 8.287 -16.128 -17.910 1.00 90.12 92 LEU A C 1
ATOM 713 O O . LEU A 1 92 ? 7.471 -16.929 -18.358 1.00 90.12 92 LEU A O 1
ATOM 717 N N . ALA A 1 93 ? 8.035 -15.333 -16.867 1.00 88.31 93 ALA A N 1
ATOM 718 C CA . ALA A 1 93 ? 6.771 -15.350 -16.136 1.00 88.31 93 ALA A CA 1
ATOM 719 C C . ALA A 1 93 ? 5.570 -14.976 -17.022 1.00 88.31 93 ALA A C 1
ATOM 721 O O . ALA A 1 93 ? 4.525 -15.602 -16.908 1.00 88.31 93 ALA A O 1
ATOM 722 N N . ILE A 1 94 ? 5.710 -14.028 -17.959 1.00 92.06 94 ILE A N 1
ATOM 723 C CA . ILE A 1 94 ? 4.661 -13.722 -18.948 1.00 92.06 94 ILE A CA 1
ATOM 724 C C . ILE A 1 94 ? 4.340 -14.932 -19.819 1.00 92.06 94 ILE A C 1
ATOM 726 O O . ILE A 1 94 ? 3.170 -15.238 -20.037 1.00 92.06 94 ILE A O 1
ATOM 730 N N . ARG A 1 95 ? 5.364 -15.618 -20.340 1.00 91.25 95 ARG A N 1
ATOM 731 C CA . ARG A 1 95 ? 5.156 -16.797 -21.194 1.00 91.25 95 ARG A CA 1
ATOM 732 C C . ARG A 1 95 ? 4.427 -17.908 -20.443 1.00 91.25 95 ARG A C 1
ATOM 734 O O . ARG A 1 95 ? 3.505 -18.504 -20.993 1.00 91.25 95 ARG A O 1
ATOM 741 N N . ASP A 1 96 ? 4.805 -18.138 -19.191 1.00 90.44 96 ASP A N 1
ATOM 742 C CA . ASP A 1 96 ? 4.151 -19.123 -18.331 1.00 90.44 96 ASP A CA 1
ATOM 743 C C . ASP A 1 96 ? 2.704 -18.712 -18.004 1.00 90.44 96 ASP A C 1
ATOM 745 O O . ASP A 1 96 ? 1.753 -19.448 -18.277 1.00 90.44 96 ASP A O 1
ATOM 749 N N . ASN A 1 97 ? 2.505 -17.468 -17.561 1.00 90.38 97 ASN A N 1
ATOM 750 C CA . ASN A 1 97 ? 1.187 -16.940 -17.218 1.00 90.38 97 ASN A CA 1
ATOM 751 C C . ASN A 1 97 ? 0.244 -16.858 -18.416 1.00 90.38 97 ASN A C 1
ATOM 753 O O . ASN A 1 97 ? -0.954 -17.011 -18.227 1.00 90.38 97 ASN A O 1
ATOM 757 N N . ASN A 1 98 ? 0.736 -16.671 -19.641 1.00 92.00 98 ASN A N 1
ATOM 758 C CA . ASN A 1 98 ? -0.101 -16.718 -20.841 1.00 92.00 98 ASN A CA 1
ATOM 759 C C . ASN A 1 98 ? -0.609 -18.128 -21.163 1.00 92.00 98 ASN A C 1
ATOM 761 O O . ASN A 1 98 ? -1.670 -18.258 -21.771 1.00 92.00 98 ASN A O 1
ATOM 765 N N . THR A 1 99 ? 0.084 -19.179 -20.714 1.00 89.12 99 THR A N 1
ATOM 766 C CA . THR A 1 99 ? -0.392 -20.563 -20.867 1.00 89.12 99 THR A CA 1
ATOM 767 C C . THR A 1 99 ? -1.657 -20.787 -20.036 1.00 89.12 99 THR A C 1
ATOM 769 O O . THR A 1 99 ? -2.658 -21.290 -20.543 1.00 89.12 99 THR A O 1
ATOM 772 N N . THR A 1 100 ? -1.642 -20.351 -18.774 1.00 84.25 100 THR A N 1
ATOM 773 C CA . THR A 1 100 ? -2.808 -20.439 -17.876 1.00 84.25 100 THR A CA 1
ATOM 774 C C . THR A 1 100 ? -3.840 -19.346 -18.168 1.00 84.25 100 THR A C 1
ATOM 776 O O . THR A 1 100 ? -5.042 -19.596 -18.147 1.00 84.25 100 THR A O 1
ATOM 779 N N . GLY A 1 101 ? -3.380 -18.142 -18.501 1.00 80.81 101 GLY A N 1
ATOM 780 C CA . GLY A 1 101 ? -4.189 -16.976 -18.851 1.00 80.81 101 GLY A CA 1
ATOM 781 C C . GLY A 1 101 ? -5.128 -17.262 -20.015 1.00 80.81 101 GLY A C 1
ATOM 782 O O . GLY A 1 101 ? -6.305 -16.915 -19.946 1.00 80.81 101 GLY A O 1
ATOM 783 N N . ALA A 1 102 ? -4.667 -18.016 -21.018 1.00 85.56 102 ALA A N 1
ATOM 784 C CA . ALA A 1 102 ? -5.505 -18.468 -22.124 1.00 85.56 102 ALA A CA 1
ATOM 785 C C . ALA A 1 102 ? -6.748 -19.257 -21.664 1.00 85.56 102 ALA A C 1
ATOM 787 O O . ALA A 1 102 ? -7.793 -19.167 -22.305 1.00 85.56 102 ALA A O 1
ATOM 788 N N . MET A 1 103 ? -6.677 -19.985 -20.541 1.00 85.69 103 MET A N 1
ATOM 789 C CA . MET A 1 103 ? -7.815 -20.744 -20.000 1.00 85.69 103 MET A CA 1
ATOM 790 C C . MET A 1 103 ? -8.870 -19.852 -19.334 1.00 85.69 103 MET A C 1
ATOM 792 O O . MET A 1 103 ? -10.044 -20.211 -19.306 1.00 85.69 103 MET A O 1
ATOM 796 N N . ILE A 1 104 ? -8.460 -18.698 -18.801 1.00 87.69 104 ILE A N 1
ATOM 797 C CA . ILE A 1 104 ? -9.332 -17.735 -18.107 1.00 87.69 104 ILE A CA 1
ATOM 798 C C . ILE A 1 104 ? -9.616 -16.480 -18.945 1.00 87.69 104 ILE A C 1
ATOM 800 O O . ILE A 1 104 ? -10.176 -15.513 -18.433 1.00 87.69 104 ILE A O 1
ATOM 804 N N . GLY A 1 105 ? -9.231 -16.490 -20.225 1.00 86.81 105 GLY A N 1
ATOM 805 C CA . GLY A 1 105 ? -9.429 -15.368 -21.140 1.00 86.81 105 GLY A CA 1
ATOM 806 C C . GLY A 1 105 ? -8.602 -14.135 -20.774 1.00 86.81 105 GLY A C 1
ATOM 807 O O . GLY A 1 105 ? -9.101 -13.024 -20.893 1.00 86.81 105 GLY A O 1
ATOM 808 N N . GLN A 1 106 ? -7.365 -14.313 -20.309 1.00 89.19 106 GLN A N 1
ATOM 809 C CA . GLN A 1 106 ? -6.423 -13.231 -20.010 1.00 89.19 106 GLN A CA 1
ATOM 810 C C . GLN A 1 106 ? -5.149 -13.374 -20.841 1.00 89.19 106 GLN A C 1
ATOM 812 O O . GLN A 1 106 ? -4.651 -14.483 -21.045 1.00 89.19 106 GLN A O 1
ATOM 817 N N . ARG A 1 107 ? -4.597 -12.244 -21.287 1.00 90.44 107 ARG A N 1
ATOM 818 C CA . ARG A 1 107 ? -3.302 -12.188 -21.968 1.00 90.44 107 ARG A CA 1
ATOM 819 C C . ARG A 1 107 ? -2.423 -11.133 -21.316 1.00 90.44 107 ARG A C 1
ATOM 821 O O . ARG A 1 107 ? -2.757 -9.960 -21.286 1.00 90.44 107 ARG A O 1
ATOM 828 N N . TYR A 1 108 ? -1.275 -11.546 -20.816 1.00 90.56 108 TYR A N 1
ATOM 829 C CA . TYR A 1 108 ? -0.283 -10.677 -20.209 1.00 90.56 108 TYR A CA 1
ATOM 830 C C . TYR A 1 108 ? 0.755 -10.243 -21.245 1.00 90.56 108 TYR A C 1
ATOM 832 O O . TYR A 1 108 ? 1.214 -11.040 -22.072 1.00 90.56 108 TYR A O 1
ATOM 840 N N . ARG A 1 109 ? 1.168 -8.980 -21.156 1.00 91.69 109 ARG A N 1
ATOM 841 C CA . ARG A 1 109 ? 2.280 -8.396 -21.917 1.00 91.69 109 ARG A CA 1
ATOM 842 C C . ARG A 1 109 ? 3.229 -7.707 -20.944 1.00 91.69 109 ARG A C 1
ATOM 844 O O . ARG A 1 109 ? 2.775 -7.210 -19.919 1.00 91.69 109 ARG A O 1
ATOM 851 N N . LEU A 1 110 ? 4.520 -7.688 -21.258 1.00 92.12 110 LEU A N 1
ATOM 852 C CA . LEU A 1 110 ? 5.519 -6.954 -20.489 1.00 92.12 110 LEU A CA 1
ATOM 853 C C . LEU A 1 110 ? 6.278 -6.003 -21.405 1.00 92.12 110 LEU A C 1
ATOM 855 O O . LEU A 1 110 ? 6.967 -6.452 -22.319 1.00 92.12 110 LEU A O 1
ATOM 859 N N . ASP A 1 111 ? 6.159 -4.717 -21.113 1.00 91.69 111 ASP A N 1
ATOM 860 C CA . ASP A 1 111 ? 6.844 -3.647 -21.821 1.00 91.69 111 ASP A CA 1
ATOM 861 C C . ASP A 1 111 ? 8.094 -3.252 -21.054 1.00 91.69 111 ASP A C 1
ATOM 863 O O . ASP A 1 111 ? 8.030 -2.962 -19.860 1.00 91.69 111 ASP A O 1
ATOM 867 N N . GLU A 1 112 ? 9.244 -3.247 -21.718 1.00 90.44 112 GLU A N 1
ATOM 868 C CA . GLU A 1 112 ? 10.481 -2.776 -21.104 1.00 90.44 112 GLU A CA 1
ATOM 869 C C . GLU A 1 112 ? 10.639 -1.263 -21.225 1.00 90.44 112 GLU A C 1
ATOM 871 O O . GLU A 1 112 ? 10.455 -0.673 -22.288 1.00 90.44 112 GLU A O 1
ATOM 876 N N . ALA A 1 113 ? 11.065 -0.643 -20.131 1.00 90.69 113 ALA A N 1
ATOM 877 C CA . ALA A 1 113 ? 11.611 0.697 -20.119 1.00 90.69 113 ALA A CA 1
ATOM 878 C C . ALA A 1 113 ? 12.900 0.706 -19.296 1.00 90.69 113 ALA A C 1
ATOM 880 O O . ALA A 1 113 ? 12.978 0.178 -18.184 1.00 90.69 113 ALA A O 1
ATOM 881 N N . TRP A 1 114 ? 13.917 1.351 -19.851 1.00 88.81 114 TRP A N 1
ATOM 882 C CA . TRP A 1 114 ? 15.224 1.482 -19.226 1.00 88.81 114 TRP A CA 1
ATOM 883 C C . TRP A 1 114 ? 15.463 2.939 -18.848 1.00 88.81 114 TRP A C 1
ATOM 885 O O . TRP A 1 114 ? 15.136 3.838 -19.628 1.00 88.81 114 TRP A O 1
ATOM 895 N N . LEU A 1 115 ? 16.004 3.143 -17.649 1.00 89.62 115 LEU A N 1
ATOM 896 C CA . LEU A 1 115 ? 16.461 4.435 -17.146 1.00 89.62 115 LEU A CA 1
ATOM 897 C C . LEU A 1 115 ? 17.974 4.558 -17.309 1.00 89.62 115 LEU A C 1
ATOM 899 O O . LEU A 1 115 ? 18.715 3.640 -16.943 1.00 89.62 115 LEU A O 1
ATOM 903 N N . ASP A 1 116 ? 18.420 5.707 -17.803 1.00 87.62 116 ASP A N 1
ATOM 904 C CA . ASP A 1 116 ? 19.814 6.137 -17.667 1.00 87.62 116 ASP A CA 1
ATOM 905 C C . ASP A 1 116 ? 20.018 6.865 -16.320 1.00 87.62 116 ASP A C 1
ATOM 907 O O . ASP A 1 116 ? 19.059 7.355 -15.727 1.00 87.62 116 ASP A O 1
ATOM 911 N N . GLU A 1 117 ? 21.262 6.967 -15.827 1.00 78.62 117 GLU A N 1
ATOM 912 C CA . GLU A 1 117 ? 21.591 7.465 -14.468 1.00 78.62 117 GLU A CA 1
ATOM 913 C C . GLU A 1 117 ? 21.014 8.852 -14.118 1.00 78.62 117 GLU A C 1
ATOM 915 O O . GLU A 1 117 ? 20.832 9.165 -12.944 1.00 78.62 117 GLU A O 1
ATOM 920 N N . ASN A 1 118 ? 20.721 9.686 -15.121 1.00 83.25 118 ASN A N 1
ATOM 921 C CA . ASN A 1 118 ? 20.228 11.056 -14.938 1.00 83.25 118 ASN A CA 1
ATOM 922 C C . ASN A 1 118 ? 18.749 11.238 -15.316 1.00 83.25 118 ASN A C 1
ATOM 924 O O . ASN A 1 118 ? 18.233 12.358 -15.258 1.00 83.25 118 ASN A O 1
ATOM 928 N N . GLU A 1 119 ? 18.063 10.180 -15.750 1.00 87.12 119 GLU A N 1
ATOM 929 C CA . GLU A 1 119 ? 16.648 10.269 -16.101 1.00 87.12 119 GLU A CA 1
ATOM 930 C C . GLU A 1 119 ? 15.768 10.266 -14.846 1.00 87.12 119 GLU A C 1
ATOM 932 O O . GLU A 1 119 ? 16.032 9.568 -13.872 1.00 87.12 119 GLU A O 1
ATOM 937 N N . ASN A 1 120 ? 14.680 11.042 -14.871 1.00 87.94 120 ASN A N 1
ATOM 938 C CA . ASN A 1 120 ? 13.721 11.065 -13.772 1.00 87.94 120 ASN A CA 1
ATOM 939 C C . ASN A 1 120 ? 12.861 9.781 -13.789 1.00 87.94 120 ASN A C 1
ATOM 941 O O . ASN A 1 120 ? 12.091 9.587 -14.740 1.00 87.94 120 ASN A O 1
ATOM 945 N N . PRO A 1 121 ? 12.898 8.946 -12.731 1.00 88.00 121 PRO A N 1
ATOM 946 C CA . PRO A 1 121 ? 12.151 7.690 -12.703 1.00 88.00 121 PRO A CA 1
ATOM 947 C C . PRO A 1 121 ? 10.631 7.866 -12.763 1.00 88.00 121 PRO A C 1
ATOM 949 O O . PRO A 1 121 ? 9.945 7.077 -13.407 1.00 88.00 121 PRO A O 1
ATOM 952 N N . GLY A 1 122 ? 10.094 8.916 -12.133 1.00 86.31 122 GLY A N 1
ATOM 953 C CA . GLY A 1 122 ? 8.662 9.224 -12.154 1.00 86.31 122 GLY A CA 1
ATOM 954 C C . GLY A 1 122 ? 8.176 9.646 -13.540 1.00 86.31 122 GLY A C 1
ATOM 955 O O . GLY A 1 122 ? 7.135 9.181 -13.995 1.00 86.31 122 GLY A O 1
ATOM 956 N N . ALA A 1 123 ? 8.961 10.460 -14.253 1.00 88.06 123 ALA A N 1
ATOM 957 C CA . ALA A 1 123 ? 8.649 10.849 -15.629 1.00 88.06 123 ALA A CA 1
ATOM 958 C C . ALA A 1 123 ? 8.659 9.644 -16.581 1.00 88.06 123 ALA A C 1
ATOM 960 O O . ALA A 1 123 ? 7.780 9.524 -17.431 1.00 88.06 123 ALA A O 1
ATOM 961 N N . LYS A 1 124 ? 9.611 8.721 -16.405 1.00 89.88 124 LYS A N 1
ATOM 962 C CA . LYS A 1 124 ? 9.651 7.476 -17.181 1.00 89.88 124 LYS A CA 1
ATOM 963 C C . LYS A 1 124 ? 8.490 6.551 -16.826 1.00 89.88 124 LYS A C 1
ATOM 965 O O . LYS A 1 124 ? 7.877 5.975 -17.708 1.00 89.88 124 LYS A O 1
ATOM 970 N N . ALA A 1 125 ? 8.121 6.453 -15.551 1.00 88.00 125 ALA A N 1
ATOM 971 C CA . ALA A 1 125 ? 6.966 5.661 -15.141 1.00 88.00 125 ALA A CA 1
ATOM 972 C C . ALA A 1 125 ? 5.635 6.210 -15.694 1.00 88.00 125 ALA A C 1
ATOM 974 O O . ALA A 1 125 ? 4.702 5.442 -15.910 1.00 88.00 125 ALA A O 1
ATOM 975 N N . LEU A 1 126 ? 5.544 7.516 -15.973 1.00 87.62 126 LEU A N 1
ATOM 976 C CA . LEU A 1 126 ? 4.372 8.114 -16.617 1.00 87.62 126 LEU A CA 1
ATOM 977 C C . LEU A 1 126 ? 4.174 7.655 -18.068 1.00 87.62 126 LEU A C 1
ATOM 979 O O . LEU A 1 126 ? 3.033 7.656 -18.528 1.00 87.62 126 LEU A O 1
ATOM 983 N N . THR A 1 127 ? 5.226 7.231 -18.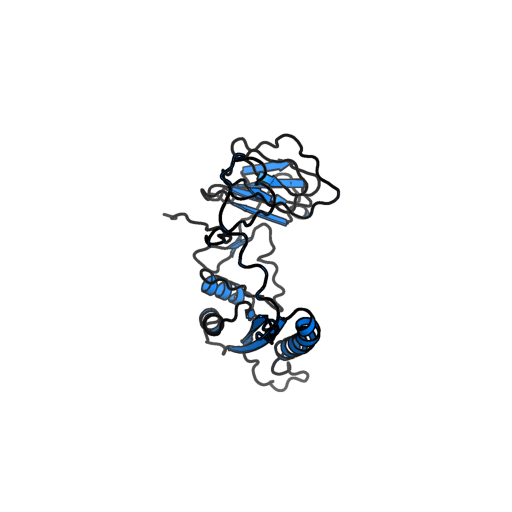780 1.00 89.31 127 THR A N 1
ATOM 984 C CA . THR A 1 127 ? 5.071 6.728 -20.158 1.00 89.31 127 THR A CA 1
ATOM 985 C C . THR A 1 127 ? 4.263 5.434 -20.177 1.00 89.31 127 THR A C 1
ATOM 987 O O . THR A 1 127 ? 3.395 5.271 -21.022 1.00 89.31 127 THR A O 1
ATOM 990 N N . PHE A 1 128 ? 4.423 4.574 -19.166 1.00 88.88 128 PHE A N 1
ATOM 991 C CA . PHE A 1 128 ? 3.587 3.382 -19.009 1.00 88.88 128 PHE A CA 1
ATOM 992 C C . PHE A 1 128 ? 2.098 3.718 -18.914 1.00 88.88 128 PHE A C 1
ATOM 994 O O . PHE A 1 128 ? 1.272 3.028 -19.499 1.00 88.88 128 PHE A O 1
ATOM 1001 N N . VAL A 1 129 ? 1.741 4.808 -18.235 1.00 85.31 129 VAL A N 1
ATOM 1002 C CA . VAL A 1 129 ? 0.340 5.239 -18.139 1.00 85.31 129 VAL A CA 1
ATOM 1003 C C . VAL A 1 129 ? -0.207 5.665 -19.500 1.00 85.31 129 VAL A C 1
ATOM 1005 O O . VAL A 1 129 ? -1.366 5.391 -19.804 1.00 85.31 129 VAL A O 1
ATOM 1008 N N . GLN A 1 130 ? 0.622 6.320 -20.318 1.00 85.12 130 GLN A N 1
ATOM 1009 C CA . GLN A 1 130 ? 0.269 6.699 -21.690 1.00 85.12 130 GLN A CA 1
ATOM 1010 C C . GLN A 1 130 ? 0.064 5.462 -22.576 1.00 85.12 130 GLN A C 1
ATOM 1012 O O . GLN A 1 130 ? -0.844 5.458 -23.403 1.00 85.12 130 GLN A O 1
ATOM 1017 N N . ASP A 1 131 ? 0.836 4.402 -22.332 1.00 87.12 131 ASP A N 1
ATOM 1018 C CA . ASP A 1 131 ? 0.764 3.113 -23.034 1.00 87.12 131 ASP A CA 1
ATOM 1019 C C . ASP A 1 131 ? -0.268 2.135 -22.428 1.00 87.12 131 ASP A C 1
ATOM 1021 O O . ASP A 1 131 ? -0.232 0.929 -22.678 1.00 87.12 131 ASP A O 1
ATOM 1025 N N . ASP A 1 132 ? -1.192 2.647 -21.611 1.00 87.94 132 ASP A N 1
ATOM 1026 C CA . ASP A 1 132 ? -2.256 1.904 -20.925 1.00 87.94 132 ASP A CA 1
ATOM 1027 C C . ASP A 1 132 ? -1.782 0.830 -19.918 1.00 87.94 132 ASP A C 1
ATOM 1029 O O . ASP A 1 132 ? -2.570 0.044 -19.395 1.00 87.94 132 ASP A O 1
ATOM 1033 N N . VAL A 1 133 ? -0.504 0.828 -19.543 1.00 89.06 133 VAL A N 1
ATOM 1034 C CA . VAL A 1 133 ? 0.050 -0.069 -18.523 1.00 89.06 133 VAL A CA 1
ATOM 1035 C C . VAL A 1 133 ? -0.381 0.391 -17.127 1.00 89.06 133 VAL A C 1
ATOM 1037 O O . VAL A 1 133 ? -0.074 1.495 -16.674 1.00 89.06 133 VAL A O 1
ATOM 1040 N N . ARG A 1 134 ? -1.078 -0.490 -16.403 1.00 85.00 134 ARG A N 1
ATOM 1041 C CA . ARG A 1 134 ? -1.580 -0.232 -15.037 1.00 85.00 134 ARG A CA 1
ATOM 1042 C C . ARG A 1 134 ? -0.695 -0.809 -13.934 1.00 85.00 134 ARG A C 1
ATOM 1044 O O . ARG A 1 134 ? -0.815 -0.394 -12.783 1.00 85.00 134 ARG A O 1
ATOM 1051 N N . PHE A 1 135 ? 0.203 -1.731 -14.280 1.00 87.81 135 PHE A N 1
ATOM 1052 C CA . PHE A 1 135 ? 1.039 -2.464 -13.326 1.00 87.81 135 PHE A CA 1
ATOM 1053 C C . PHE A 1 135 ? 2.525 -2.405 -13.715 1.00 87.81 135 PHE A C 1
ATOM 1055 O O . PHE A 1 135 ? 3.078 -3.390 -14.214 1.00 87.81 135 PHE A O 1
ATOM 1062 N N . PRO A 1 136 ? 3.197 -1.253 -13.543 1.00 89.88 136 PRO A N 1
ATOM 1063 C CA . PRO A 1 136 ? 4.635 -1.173 -13.750 1.00 89.88 136 PRO A CA 1
ATOM 1064 C C . PRO A 1 136 ? 5.383 -1.867 -12.601 1.00 89.88 136 PRO A C 1
ATOM 1066 O O . PRO A 1 136 ? 5.231 -1.521 -11.430 1.00 89.88 136 PRO A O 1
ATOM 1069 N N . VAL A 1 137 ? 6.221 -2.841 -12.939 1.00 88.75 137 VAL A N 1
ATOM 1070 C CA . VAL A 1 137 ? 7.169 -3.507 -12.044 1.00 88.75 137 VAL A CA 1
ATOM 1071 C C . VAL A 1 137 ? 8.465 -2.704 -12.021 1.00 88.75 137 VAL A C 1
ATOM 1073 O O . VAL A 1 137 ? 9.111 -2.516 -13.048 1.00 88.75 137 VAL A O 1
ATOM 1076 N N . VAL A 1 138 ? 8.858 -2.230 -10.843 1.00 89.31 138 VAL A N 1
ATOM 1077 C CA . VAL A 1 138 ? 9.956 -1.277 -10.658 1.00 89.31 138 VAL A CA 1
ATOM 1078 C C . VAL A 1 138 ? 11.107 -1.944 -9.908 1.00 89.31 138 VAL A C 1
ATOM 1080 O O . VAL A 1 138 ? 10.990 -2.249 -8.721 1.00 89.31 138 VAL A O 1
ATOM 1083 N N . LYS A 1 139 ? 12.243 -2.134 -10.584 1.00 87.69 139 LYS A N 1
ATOM 1084 C CA . LYS A 1 139 ? 13.508 -2.610 -10.005 1.00 87.69 139 LYS A CA 1
ATOM 1085 C C . LYS A 1 139 ? 14.465 -1.428 -9.847 1.00 87.69 139 LYS A C 1
ATOM 1087 O O . LYS A 1 139 ? 15.397 -1.266 -10.629 1.00 87.69 139 LYS A O 1
ATOM 1092 N N . LEU A 1 140 ? 14.217 -0.589 -8.844 1.00 85.00 140 LEU A N 1
ATOM 1093 C CA . LEU A 1 140 ? 15.013 0.614 -8.589 1.00 85.00 140 LEU A CA 1
ATOM 1094 C C . LEU A 1 140 ? 15.476 0.708 -7.126 1.00 85.00 140 LEU A C 1
ATOM 1096 O O . LEU A 1 140 ? 14.863 0.093 -6.241 1.00 85.00 140 LEU A O 1
ATOM 1100 N N . PRO A 1 141 ? 16.555 1.469 -6.853 1.00 79.94 141 PRO A N 1
ATOM 1101 C CA . PRO A 1 141 ? 16.997 1.786 -5.504 1.00 79.94 141 PRO A CA 1
ATOM 1102 C C . PRO A 1 141 ? 15.880 2.403 -4.668 1.00 79.94 141 PRO A C 1
ATOM 1104 O O . PRO A 1 141 ? 15.001 3.099 -5.159 1.00 79.94 141 PRO A O 1
ATOM 1107 N N . VAL A 1 142 ? 15.939 2.176 -3.363 1.00 71.81 142 VAL A N 1
ATOM 1108 C CA . VAL A 1 142 ? 14.792 2.316 -2.459 1.00 71.81 142 VAL A CA 1
ATOM 1109 C C . VAL A 1 142 ? 14.094 3.690 -2.456 1.00 71.81 142 VAL A C 1
ATOM 1111 O O . VAL A 1 142 ? 12.899 3.769 -2.182 1.00 71.81 142 VAL A O 1
ATOM 1114 N N . SER A 1 143 ? 14.806 4.790 -2.705 1.00 74.94 143 SER A N 1
ATOM 1115 C CA . SER A 1 143 ? 14.205 6.135 -2.739 1.00 74.94 143 SER A CA 1
ATOM 1116 C C . SER A 1 143 ? 13.294 6.366 -3.945 1.00 74.94 143 SER A C 1
ATOM 1118 O O . SER A 1 143 ? 12.395 7.200 -3.882 1.00 74.94 143 SER A O 1
ATOM 1120 N N . GLU A 1 144 ? 13.506 5.638 -5.036 1.00 82.06 144 GLU A N 1
ATOM 1121 C CA . GLU A 1 144 ? 12.894 5.936 -6.329 1.00 82.06 144 GLU A CA 1
ATOM 1122 C C . GLU A 1 144 ? 11.492 5.342 -6.513 1.00 82.06 144 GLU A C 1
ATOM 1124 O O . GLU A 1 144 ? 10.630 6.063 -7.015 1.00 82.06 144 GLU A O 1
ATOM 1129 N N . PRO A 1 145 ? 11.178 4.108 -6.058 1.00 82.19 145 PRO A N 1
ATOM 1130 C CA . PRO A 1 145 ? 9.811 3.596 -6.094 1.00 82.19 145 PRO A CA 1
ATOM 1131 C C . PRO A 1 145 ? 8.804 4.502 -5.380 1.00 82.19 145 PRO A C 1
ATOM 1133 O O . PRO A 1 145 ? 7.668 4.618 -5.829 1.00 82.19 145 PRO A O 1
ATOM 1136 N N . LEU A 1 146 ? 9.212 5.177 -4.298 1.00 79.25 146 LEU A N 1
ATOM 1137 C CA . LEU A 1 146 ? 8.345 6.123 -3.591 1.00 79.25 146 LEU A CA 1
ATOM 1138 C C . LEU A 1 146 ? 8.104 7.397 -4.412 1.00 79.25 146 LEU A C 1
ATOM 1140 O O . LEU A 1 146 ? 6.977 7.878 -4.474 1.00 79.25 146 LEU A O 1
ATOM 1144 N N . ALA A 1 147 ? 9.135 7.905 -5.092 1.00 80.56 147 ALA A N 1
ATOM 1145 C CA . ALA A 1 147 ? 8.990 9.017 -6.028 1.00 80.56 147 ALA A CA 1
ATOM 1146 C C . ALA A 1 147 ? 8.085 8.654 -7.217 1.00 80.56 147 ALA A C 1
ATOM 1148 O O . ALA A 1 147 ? 7.290 9.481 -7.655 1.00 80.56 147 ALA A O 1
ATOM 1149 N N . ILE A 1 148 ? 8.160 7.413 -7.706 1.00 84.88 148 ILE A N 1
ATOM 1150 C CA . ILE A 1 148 ? 7.271 6.899 -8.755 1.00 84.88 148 ILE A CA 1
ATOM 1151 C C . ILE A 1 148 ? 5.831 6.796 -8.254 1.00 84.88 148 ILE A C 1
ATOM 1153 O O . ILE A 1 148 ? 4.929 7.281 -8.925 1.00 8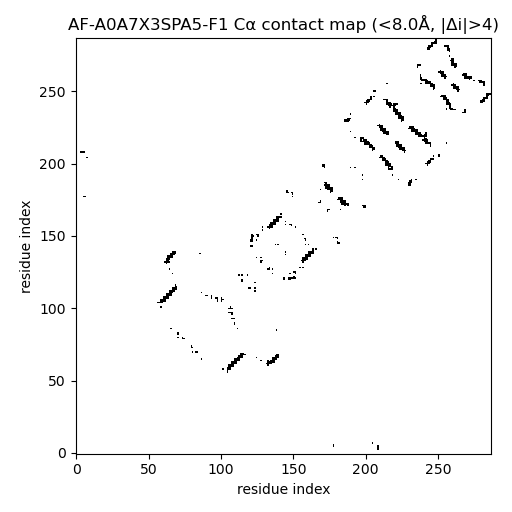4.88 148 ILE A O 1
ATOM 1157 N N . ALA A 1 149 ? 5.607 6.207 -7.076 1.00 81.88 149 ALA A N 1
ATOM 1158 C CA . ALA A 1 149 ? 4.273 6.123 -6.486 1.00 81.88 149 ALA A CA 1
ATOM 1159 C C . ALA A 1 149 ? 3.641 7.513 -6.322 1.00 81.88 149 ALA A C 1
ATOM 1161 O O . ALA A 1 149 ? 2.474 7.693 -6.649 1.00 81.88 149 ALA A O 1
ATOM 1162 N N . PHE A 1 150 ? 4.438 8.499 -5.904 1.00 80.25 150 PHE A N 1
ATOM 1163 C CA . PHE A 1 150 ? 4.014 9.891 -5.799 1.00 80.25 150 PHE A CA 1
ATOM 1164 C C . PHE A 1 150 ? 3.679 10.513 -7.164 1.00 80.25 150 PHE A C 1
ATOM 1166 O O . PHE A 1 150 ? 2.633 11.127 -7.337 1.00 80.25 150 PHE A O 1
ATOM 1173 N N . ALA A 1 151 ? 4.535 10.314 -8.171 1.00 83.25 151 ALA A N 1
ATOM 1174 C CA . ALA A 1 151 ? 4.296 10.814 -9.527 1.00 83.25 151 ALA A CA 1
ATOM 1175 C C . ALA A 1 151 ? 3.042 10.206 -10.187 1.00 83.25 151 ALA A C 1
ATOM 1177 O O . ALA A 1 151 ? 2.492 10.789 -11.124 1.00 83.25 151 ALA A O 1
ATOM 1178 N N . LEU A 1 152 ? 2.604 9.039 -9.711 1.00 84.31 152 LEU A N 1
ATOM 1179 C CA . LEU A 1 152 ? 1.465 8.290 -10.226 1.00 84.31 152 LEU A CA 1
ATOM 1180 C C . LEU A 1 152 ? 0.214 8.380 -9.333 1.00 84.31 152 LEU A C 1
ATOM 1182 O O . LEU A 1 152 ? -0.758 7.701 -9.647 1.00 84.31 152 LEU A O 1
ATOM 1186 N N . GLU A 1 153 ? 0.196 9.186 -8.261 1.00 79.56 153 GLU A N 1
ATOM 1187 C CA . GLU A 1 153 ? -0.874 9.117 -7.241 1.00 79.56 153 GLU A CA 1
ATOM 1188 C C . GLU A 1 153 ? -2.288 9.354 -7.800 1.00 79.56 153 GLU A C 1
ATOM 1190 O O . GLU A 1 153 ? -3.235 8.674 -7.412 1.00 79.56 153 GLU A O 1
ATOM 1195 N N . ASP A 1 154 ? -2.417 10.270 -8.764 1.00 77.06 154 ASP A N 1
ATOM 1196 C CA . ASP A 1 154 ? -3.680 10.634 -9.422 1.00 77.06 154 ASP A CA 1
ATOM 1197 C C . ASP A 1 154 ? -3.946 9.787 -10.680 1.00 77.06 154 ASP A C 1
ATOM 1199 O O . ASP A 1 154 ? -4.633 10.206 -11.621 1.00 77.06 154 ASP A O 1
ATOM 1203 N N . ARG A 1 155 ? -3.327 8.609 -10.765 1.00 79.69 155 ARG A N 1
ATOM 1204 C CA . ARG A 1 155 ? -3.495 7.651 -11.857 1.00 79.69 155 ARG A CA 1
ATOM 1205 C C . ARG A 1 155 ? -3.926 6.330 -11.244 1.00 79.69 155 ARG A C 1
ATOM 1207 O O . ARG A 1 155 ? -3.411 5.923 -10.211 1.00 79.69 155 ARG A O 1
ATOM 1214 N N . SER A 1 156 ? -4.859 5.627 -11.881 1.00 80.75 156 SER A N 1
ATOM 1215 C CA . SER A 1 156 ? -5.322 4.303 -11.434 1.00 80.75 156 SER A CA 1
ATOM 1216 C C . SER A 1 156 ? -4.263 3.212 -11.674 1.00 80.75 156 SER A C 1
ATOM 1218 O O . SER A 1 156 ? -4.541 2.208 -12.316 1.00 80.75 156 SER A O 1
ATOM 1220 N N . VAL A 1 157 ? -3.029 3.429 -11.224 1.00 82.75 157 VAL A N 1
ATOM 1221 C CA . VAL A 1 157 ? -1.827 2.657 -11.551 1.00 82.75 157 VAL A CA 1
ATOM 1222 C C . VAL A 1 157 ? -1.190 2.179 -10.254 1.00 82.75 157 VAL A C 1
ATOM 1224 O O . VAL A 1 157 ? -1.084 2.930 -9.288 1.00 82.75 157 VAL A O 1
ATOM 1227 N N . VAL A 1 158 ? -0.748 0.925 -10.229 1.00 84.81 158 VAL A N 1
ATOM 1228 C CA . VAL A 1 158 ? -0.162 0.299 -9.041 1.00 84.81 158 VAL A CA 1
ATOM 1229 C C . VAL A 1 158 ? 1.287 -0.084 -9.338 1.00 84.81 158 VAL A C 1
ATOM 1231 O O . VAL A 1 158 ? 1.524 -1.133 -9.942 1.00 84.81 158 VAL A O 1
ATOM 1234 N N . PRO A 1 159 ? 2.275 0.741 -8.939 1.00 84.56 159 PRO A N 1
ATOM 1235 C CA . PRO A 1 159 ? 3.676 0.381 -9.091 1.00 84.56 159 PRO A CA 1
ATOM 1236 C C . PRO A 1 159 ? 4.061 -0.741 -8.121 1.00 84.56 159 PRO A C 1
ATOM 1238 O O . PRO A 1 159 ? 3.814 -0.668 -6.916 1.00 84.56 159 PRO A O 1
ATOM 1241 N N . LEU A 1 160 ? 4.699 -1.783 -8.650 1.00 83.56 160 LEU A N 1
ATOM 1242 C CA . LEU A 1 160 ? 5.112 -2.970 -7.906 1.00 83.56 160 LEU A CA 1
ATOM 1243 C C . LEU A 1 160 ? 6.633 -2.972 -7.736 1.00 83.56 160 LEU A C 1
ATOM 1245 O O . LEU A 1 160 ? 7.372 -3.221 -8.685 1.00 83.56 160 LEU A O 1
ATOM 1249 N N . GLY A 1 161 ? 7.117 -2.698 -6.525 1.00 82.06 161 GLY A N 1
ATOM 1250 C CA . GLY A 1 161 ? 8.552 -2.721 -6.227 1.00 82.06 161 GLY A CA 1
ATOM 1251 C C . GLY A 1 161 ? 9.135 -4.139 -6.256 1.00 82.06 161 GLY A C 1
ATOM 1252 O O . GLY A 1 161 ? 8.596 -5.049 -5.624 1.00 82.06 161 GLY A O 1
ATOM 1253 N N . MET A 1 162 ? 10.264 -4.323 -6.944 1.00 79.44 162 MET A N 1
ATOM 1254 C CA . MET A 1 162 ? 10.973 -5.598 -7.070 1.00 79.44 162 MET A CA 1
ATOM 1255 C C . MET A 1 162 ? 12.407 -5.489 -6.541 1.00 79.44 162 MET A C 1
ATOM 1257 O O . MET A 1 162 ? 13.153 -4.582 -6.899 1.00 79.44 162 MET A O 1
ATOM 1261 N N . GLY A 1 163 ? 12.818 -6.447 -5.704 1.00 69.94 163 GLY A N 1
ATOM 1262 C CA . GLY A 1 163 ? 14.200 -6.551 -5.213 1.00 69.94 163 GLY A CA 1
ATOM 1263 C C . GLY A 1 163 ? 14.588 -5.532 -4.135 1.00 69.94 163 GLY A C 1
ATOM 1264 O O . GLY A 1 163 ? 15.704 -5.577 -3.622 1.00 69.94 163 GLY A O 1
ATOM 1265 N N . THR A 1 164 ? 13.679 -4.640 -3.741 1.00 67.69 164 THR A N 1
ATOM 1266 C CA . THR A 1 164 ? 13.897 -3.697 -2.643 1.00 67.69 164 THR A CA 1
ATOM 1267 C C . THR A 1 164 ? 13.880 -4.446 -1.304 1.00 67.69 164 THR A C 1
ATOM 1269 O O . THR A 1 164 ? 12.838 -4.927 -0.867 1.00 67.69 164 THR A O 1
ATOM 1272 N N . GLN A 1 165 ? 15.030 -4.540 -0.633 1.00 66.25 165 GLN A N 1
ATOM 1273 C CA . GLN A 1 165 ? 15.158 -5.194 0.684 1.00 66.25 165 GLN A CA 1
ATOM 1274 C C . GLN A 1 165 ? 14.706 -4.307 1.855 1.00 66.25 165 GLN A C 1
ATOM 1276 O O . GLN A 1 165 ? 14.799 -4.696 3.019 1.00 66.25 165 GLN A O 1
ATOM 1281 N N . ASP A 1 166 ? 14.249 -3.093 1.562 1.00 65.88 166 ASP A N 1
ATOM 1282 C CA . ASP A 1 166 ? 13.917 -2.114 2.579 1.00 65.88 166 ASP A CA 1
ATOM 1283 C C . ASP A 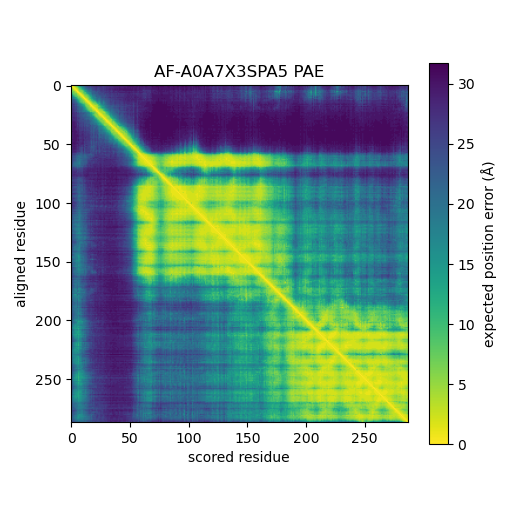1 166 ? 12.499 -2.308 3.123 1.00 65.88 166 ASP A C 1
ATOM 1285 O O . ASP A 1 166 ? 11.520 -2.410 2.383 1.00 65.88 166 ASP A O 1
ATOM 1289 N N . ASN A 1 167 ? 12.399 -2.299 4.448 1.00 65.12 167 ASN A N 1
ATOM 1290 C CA . ASN A 1 167 ? 11.157 -2.439 5.193 1.00 65.12 167 ASN A CA 1
ATOM 1291 C C . ASN A 1 167 ? 10.683 -1.104 5.802 1.00 65.12 167 ASN A C 1
ATOM 1293 O O . ASN A 1 167 ? 9.760 -1.099 6.610 1.00 65.12 167 ASN A O 1
ATOM 1297 N N . ARG A 1 168 ? 11.264 0.045 5.423 1.00 65.00 168 ARG A N 1
ATOM 1298 C CA . ARG A 1 168 ? 10.914 1.386 5.934 1.00 65.00 168 ARG A CA 1
ATOM 1299 C C . ARG A 1 168 ? 9.479 1.820 5.651 1.00 65.00 168 ARG A C 1
ATOM 1301 O O . ARG A 1 168 ? 9.028 2.762 6.285 1.00 65.00 168 ARG A O 1
ATOM 1308 N N . LEU A 1 169 ? 8.801 1.194 4.687 1.00 60.34 169 LEU A N 1
ATOM 1309 C CA . LEU A 1 169 ? 7.373 1.386 4.385 1.00 60.34 169 LEU A CA 1
ATOM 1310 C C . LEU A 1 169 ? 6.483 0.361 5.108 1.00 60.34 169 LEU A C 1
ATOM 1312 O O . LEU A 1 169 ? 5.265 0.438 5.030 1.00 60.34 169 LEU A O 1
ATOM 1316 N N . ARG A 1 170 ? 7.091 -0.621 5.781 1.00 61.81 170 ARG A N 1
ATOM 1317 C CA . ARG A 1 170 ? 6.416 -1.720 6.483 1.00 61.81 170 ARG A CA 1
ATOM 1318 C C . ARG A 1 170 ? 6.419 -1.533 8.007 1.00 61.81 170 ARG A C 1
ATOM 1320 O O . ARG A 1 170 ? 5.924 -2.400 8.718 1.00 61.81 170 ARG A O 1
ATOM 1327 N N . GLY A 1 171 ? 7.013 -0.446 8.509 1.00 60.88 171 GLY A N 1
ATOM 1328 C CA . GLY A 1 171 ? 7.091 -0.131 9.935 1.00 60.88 171 GLY A CA 1
ATOM 1329 C C . GLY A 1 171 ? 5.814 0.521 10.465 1.00 60.88 171 GLY A C 1
ATOM 1330 O O . GLY A 1 171 ? 5.080 1.171 9.727 1.00 60.88 171 GLY A O 1
ATOM 1331 N N . ALA A 1 172 ? 5.560 0.372 11.770 1.00 55.81 172 ALA A N 1
ATOM 1332 C CA . ALA A 1 172 ? 4.456 1.049 12.473 1.00 55.81 172 ALA A CA 1
ATOM 1333 C C . ALA A 1 172 ? 4.555 2.566 12.384 1.00 55.81 172 ALA A C 1
ATOM 1335 O O . ALA A 1 172 ? 3.549 3.263 12.368 1.00 55.81 172 ALA A O 1
ATOM 1336 N N . ASP A 1 173 ? 5.785 3.055 12.324 1.00 57.06 173 ASP A N 1
ATOM 1337 C CA . ASP A 1 173 ? 6.136 4.457 12.279 1.00 57.06 173 ASP A CA 1
ATOM 1338 C C . ASP A 1 173 ? 6.027 5.072 10.882 1.00 57.06 173 ASP A C 1
ATOM 1340 O O . ASP A 1 173 ? 6.235 6.269 10.732 1.00 57.06 173 ASP A O 1
ATOM 1344 N N . SER A 1 174 ? 5.723 4.295 9.847 1.00 56.03 174 SER A N 1
ATOM 1345 C CA . SER A 1 174 ? 5.809 4.758 8.465 1.00 56.03 174 SER A CA 1
ATOM 1346 C C . SER A 1 174 ? 4.575 5.558 8.053 1.00 56.03 174 SER A C 1
ATOM 1348 O O . SER A 1 174 ? 3.543 4.984 7.712 1.00 56.03 174 SER A O 1
ATOM 1350 N N . VAL A 1 175 ? 4.693 6.886 8.012 1.00 58.09 175 VAL A N 1
ATOM 1351 C CA . VAL A 1 175 ? 3.698 7.764 7.385 1.00 58.09 175 VAL A CA 1
ATOM 1352 C C . VAL A 1 175 ? 4.271 8.365 6.114 1.00 58.09 175 VAL A C 1
ATOM 1354 O O . VAL A 1 175 ? 5.393 8.859 6.096 1.00 58.09 175 VAL A O 1
ATOM 1357 N N . ILE A 1 176 ? 3.509 8.287 5.027 1.00 60.28 176 ILE A N 1
ATOM 1358 C CA . ILE A 1 176 ? 3.892 8.852 3.732 1.00 60.28 176 ILE A CA 1
ATOM 1359 C C . ILE A 1 176 ? 3.285 10.246 3.650 1.00 60.28 176 ILE A C 1
ATOM 1361 O O . ILE A 1 176 ? 2.065 10.375 3.721 1.00 60.28 176 ILE A O 1
ATOM 1365 N N . ASP A 1 177 ? 4.119 11.276 3.520 1.00 59.66 177 ASP A N 1
ATOM 1366 C CA . ASP A 1 177 ? 3.630 12.620 3.218 1.00 59.66 177 ASP A CA 1
ATOM 1367 C C . ASP A 1 177 ? 2.949 12.612 1.837 1.00 59.66 177 ASP A C 1
ATOM 1369 O O . ASP A 1 177 ? 3.480 12.096 0.862 1.00 59.66 177 ASP A O 1
ATOM 1373 N N . THR A 1 178 ? 1.745 13.170 1.745 1.00 60.53 178 THR A N 1
ATOM 1374 C CA . THR A 1 178 ? 0.985 13.256 0.483 1.00 60.53 178 THR A CA 1
ATOM 1375 C C . THR A 1 178 ? 1.416 14.436 -0.385 1.00 60.53 178 THR A C 1
ATOM 1377 O O . THR A 1 178 ? 0.926 14.606 -1.492 1.00 60.53 178 THR A O 1
ATOM 1380 N N . LYS A 1 179 ? 2.339 15.278 0.089 1.00 64.56 179 LYS A N 1
ATOM 1381 C CA . LYS A 1 179 ? 2.902 16.401 -0.680 1.00 64.56 179 LYS A CA 1
ATOM 1382 C C . LYS A 1 179 ? 4.324 16.151 -1.143 1.00 64.56 179 LYS A C 1
ATOM 1384 O O . LYS A 1 179 ? 4.807 16.851 -2.032 1.00 64.56 179 LYS A O 1
ATOM 1389 N N . THR A 1 180 ? 5.011 15.207 -0.514 1.00 60.16 180 THR A N 1
ATOM 1390 C CA . THR A 1 180 ? 6.397 14.895 -0.827 1.00 60.16 180 THR A CA 1
ATOM 1391 C C . THR A 1 180 ? 6.590 13.385 -0.826 1.00 60.16 180 THR A C 1
ATOM 1393 O O . THR A 1 180 ? 5.986 12.703 -0.009 1.00 60.16 180 THR A O 1
ATOM 1396 N N . PRO A 1 181 ? 7.473 12.823 -1.667 1.00 59.94 181 PRO A N 1
ATOM 1397 C CA . PRO A 1 181 ? 7.782 11.393 -1.664 1.00 59.94 181 PRO A CA 1
ATOM 1398 C C . PRO A 1 181 ? 8.658 11.010 -0.455 1.00 59.94 181 PRO A C 1
ATOM 1400 O O . PRO A 1 181 ? 9.608 10.239 -0.577 1.00 59.94 181 PRO A O 1
ATOM 1403 N N . MET A 1 182 ? 8.398 11.598 0.711 1.00 55.19 182 MET A N 1
ATOM 1404 C CA . MET A 1 182 ? 9.157 11.413 1.934 1.00 55.19 182 MET A CA 1
ATOM 1405 C C . MET A 1 182 ? 8.333 10.625 2.939 1.00 55.19 182 MET A C 1
ATOM 1407 O O . MET A 1 182 ? 7.146 10.863 3.158 1.00 55.19 182 MET A O 1
ATOM 1411 N N . ILE A 1 183 ? 9.011 9.689 3.594 1.00 57.12 183 ILE A N 1
ATOM 1412 C CA . ILE A 1 183 ? 8.454 8.980 4.738 1.00 57.12 183 ILE A CA 1
ATOM 1413 C C . ILE A 1 183 ? 8.729 9.834 5.966 1.00 57.12 183 ILE A C 1
ATOM 1415 O O . ILE A 1 183 ? 9.881 10.013 6.366 1.00 57.12 183 ILE A O 1
ATOM 1419 N N . VAL A 1 184 ? 7.667 10.328 6.584 1.00 53.19 184 VAL A N 1
ATOM 1420 C CA . VAL A 1 184 ? 7.712 10.875 7.931 1.00 53.19 184 VAL A CA 1
ATOM 1421 C C . VAL A 1 184 ? 7.598 9.699 8.888 1.00 53.19 184 VAL A C 1
ATOM 1423 O O . VAL A 1 184 ? 6.577 9.017 8.951 1.00 53.19 184 VAL A O 1
ATOM 1426 N N . LYS A 1 185 ? 8.670 9.437 9.637 1.00 55.53 185 LYS A N 1
ATOM 1427 C CA . LYS A 1 185 ? 8.622 8.446 10.707 1.00 55.53 185 LYS A CA 1
ATOM 1428 C C . LYS A 1 185 ? 7.915 9.025 11.924 1.00 55.53 185 LYS A C 1
ATOM 1430 O O . LYS A 1 185 ? 8.486 9.842 12.643 1.00 55.53 185 LYS A O 1
ATOM 1435 N N . ILE A 1 186 ? 6.692 8.579 12.171 1.00 56.84 186 ILE A N 1
ATOM 1436 C CA . ILE A 1 186 ? 5.984 8.810 13.423 1.00 56.84 186 ILE A CA 1
ATOM 1437 C C . ILE A 1 186 ? 6.497 7.793 14.431 1.00 56.84 186 ILE A C 1
ATOM 1439 O O . ILE A 1 186 ? 6.122 6.630 14.389 1.00 56.84 186 ILE A O 1
ATOM 1443 N N . GLY A 1 187 ? 7.367 8.201 15.350 1.00 57.62 187 GLY A N 1
ATOM 1444 C CA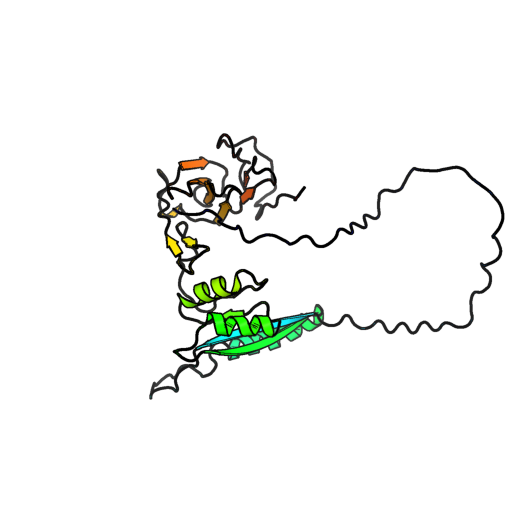 . GLY A 1 187 ? 7.803 7.320 16.430 1.00 57.62 187 GLY A CA 1
ATOM 1445 C C . GLY A 1 187 ? 6.629 6.927 17.329 1.00 57.62 187 GLY A C 1
ATOM 1446 O O . GLY A 1 187 ? 6.410 7.575 18.348 1.00 57.62 187 GLY A O 1
ATOM 1447 N N . LEU A 1 188 ? 5.902 5.858 16.980 1.00 63.28 188 LEU A N 1
ATOM 1448 C CA . LEU A 1 188 ? 4.796 5.319 17.768 1.00 63.28 188 LEU A CA 1
ATOM 1449 C C . LEU A 1 188 ? 5.345 4.718 19.064 1.00 63.28 188 LEU A C 1
ATOM 1451 O O . LEU A 1 188 ? 5.601 3.520 19.176 1.00 63.28 188 LEU A O 1
ATOM 1455 N N . LYS A 1 189 ? 5.549 5.569 20.067 1.00 67.69 189 LYS A N 1
ATOM 1456 C CA . LYS A 1 189 ? 5.808 5.135 21.435 1.00 67.69 189 LYS A CA 1
ATOM 1457 C C . LYS A 1 189 ? 4.470 4.794 22.064 1.00 67.69 189 LYS A C 1
ATOM 1459 O O . LYS A 1 189 ? 3.749 5.679 22.504 1.00 67.69 189 LYS A O 1
ATOM 1464 N N . MET A 1 190 ? 4.136 3.509 22.086 1.00 71.81 190 MET A N 1
ATOM 1465 C CA . MET A 1 190 ? 2.930 3.026 22.751 1.00 71.81 190 MET A CA 1
ATOM 1466 C C . MET A 1 190 ? 3.243 2.720 24.217 1.00 71.81 190 MET A C 1
ATOM 1468 O O . MET A 1 190 ? 4.007 1.789 24.488 1.00 71.81 190 MET A O 1
ATOM 1472 N N . PRO A 1 191 ? 2.690 3.480 25.178 1.00 70.06 191 PRO A N 1
ATOM 1473 C CA . PRO A 1 191 ? 2.953 3.244 26.590 1.00 70.06 191 PRO A CA 1
ATOM 1474 C C . PRO A 1 191 ? 2.486 1.840 26.992 1.00 70.06 191 PRO A C 1
ATOM 1476 O O . PRO A 1 191 ? 1.348 1.457 26.725 1.00 70.06 191 PRO A O 1
ATOM 1479 N N . GLY A 1 192 ? 3.364 1.070 27.636 1.00 74.25 192 GLY A N 1
ATOM 1480 C CA . GLY A 1 192 ? 3.030 -0.258 28.163 1.00 74.25 192 GLY A CA 1
ATOM 1481 C C . GLY A 1 192 ? 3.049 -1.407 27.149 1.00 74.25 192 GLY A C 1
ATOM 1482 O O . GLY A 1 192 ? 2.747 -2.534 27.538 1.00 74.25 192 GLY A O 1
ATOM 1483 N N . LEU A 1 193 ? 3.429 -1.166 25.888 1.00 75.00 193 LEU A N 1
ATOM 1484 C CA . LEU A 1 193 ? 3.640 -2.226 24.899 1.00 75.00 193 LEU A CA 1
ATOM 1485 C C . LEU A 1 193 ? 5.136 -2.397 24.593 1.00 75.00 193 LEU A C 1
ATOM 1487 O O . LEU A 1 193 ? 5.822 -1.400 24.350 1.00 75.00 193 LEU A O 1
ATOM 1491 N N . PRO A 1 194 ? 5.664 -3.637 24.589 1.00 76.06 194 PRO A N 1
ATOM 1492 C CA . PRO A 1 194 ? 7.024 -3.883 24.128 1.00 76.06 194 PRO A CA 1
ATOM 1493 C C . PRO A 1 194 ? 7.114 -3.573 22.632 1.00 76.06 194 PRO A C 1
ATOM 1495 O O . PRO A 1 194 ? 6.142 -3.761 21.897 1.00 76.06 194 PRO A O 1
ATOM 1498 N N . LYS A 1 195 ? 8.277 -3.107 22.171 1.00 74.00 195 LYS A N 1
ATOM 1499 C CA . LYS A 1 195 ? 8.486 -2.674 20.780 1.00 74.00 195 LYS A CA 1
ATOM 1500 C C . LYS A 1 195 ? 8.160 -3.787 19.780 1.00 74.00 195 LYS A C 1
ATOM 1502 O O . LYS A 1 195 ? 7.630 -3.518 18.712 1.00 74.00 195 LYS A O 1
ATOM 1507 N N . GLU A 1 196 ? 8.417 -5.029 20.168 1.00 73.38 196 GLU A N 1
ATOM 1508 C CA . GLU A 1 196 ? 8.164 -6.247 19.400 1.00 73.38 196 GLU A CA 1
ATOM 1509 C C . GLU A 1 196 ? 6.666 -6.549 19.251 1.00 73.38 196 GLU A C 1
ATOM 1511 O O . GLU A 1 196 ? 6.266 -7.247 18.330 1.00 73.38 196 GLU A O 1
ATOM 1516 N N . ALA A 1 197 ? 5.813 -6.030 20.140 1.00 72.25 197 ALA A N 1
ATOM 1517 C CA . ALA A 1 197 ? 4.364 -6.156 19.998 1.00 72.25 197 ALA A CA 1
ATOM 1518 C C . ALA A 1 197 ? 3.756 -5.058 19.107 1.00 72.25 197 ALA A C 1
ATOM 1520 O O . ALA A 1 197 ? 2.590 -5.170 18.714 1.00 72.25 197 ALA A O 1
ATOM 1521 N N . ILE A 1 198 ? 4.527 -4.011 18.785 1.00 74.56 198 ILE A N 1
ATOM 1522 C CA . ILE A 1 198 ? 4.122 -2.899 17.918 1.00 74.56 198 ILE A CA 1
ATOM 1523 C C . ILE A 1 198 ? 4.356 -3.309 16.460 1.00 74.56 198 ILE A C 1
ATOM 1525 O O . ILE A 1 198 ? 5.221 -2.789 15.757 1.00 74.56 198 ILE A O 1
ATOM 1529 N N . GLU A 1 199 ? 3.563 -4.280 16.015 1.00 74.62 199 GLU A N 1
ATOM 1530 C CA . GLU A 1 199 ? 3.521 -4.725 14.625 1.00 74.62 199 GLU A CA 1
ATOM 1531 C C . GLU A 1 199 ? 2.186 -4.289 14.009 1.00 74.62 199 GLU A C 1
ATOM 1533 O O . GLU A 1 199 ? 1.135 -4.868 14.330 1.00 74.62 199 GLU A O 1
ATOM 1538 N N . PRO A 1 200 ? 2.190 -3.247 13.161 1.00 73.31 200 PRO A N 1
ATOM 1539 C CA . PRO A 1 200 ? 0.989 -2.780 12.495 1.00 73.31 200 PRO A CA 1
ATOM 1540 C C . PRO A 1 200 ? 0.566 -3.825 11.459 1.00 73.31 200 PRO A C 1
ATOM 1542 O O . PRO A 1 200 ? 1.359 -4.278 10.637 1.00 73.31 200 PRO A O 1
ATOM 1545 N N . ALA A 1 201 ? -0.703 -4.203 11.471 1.00 70.25 201 ALA A N 1
ATOM 1546 C CA . ALA A 1 201 ? -1.274 -5.048 10.419 1.00 70.25 201 ALA A CA 1
ATOM 1547 C C . ALA A 1 201 ? -2.141 -4.240 9.440 1.00 70.25 201 ALA A C 1
ATOM 1549 O O . ALA A 1 201 ? -2.381 -4.661 8.311 1.00 70.25 201 ALA A O 1
ATOM 1550 N N . GLY A 1 202 ? -2.587 -3.058 9.862 1.00 67.62 202 GLY A N 1
ATOM 1551 C CA . GLY A 1 202 ? -3.375 -2.136 9.060 1.00 67.62 202 GLY A CA 1
ATOM 1552 C C . GLY A 1 202 ? -3.689 -0.860 9.835 1.00 67.62 202 GLY A C 1
ATOM 1553 O O . GLY A 1 202 ? -3.578 -0.819 11.059 1.00 67.62 202 GLY A O 1
ATOM 1554 N N . GLY A 1 203 ? -4.098 0.189 9.124 1.00 70.81 203 GLY A N 1
ATOM 1555 C CA . GLY A 1 203 ? -4.517 1.456 9.721 1.00 70.81 203 GLY A CA 1
ATOM 1556 C C . GLY A 1 203 ? -5.703 2.075 8.987 1.00 70.81 203 GLY A C 1
ATOM 1557 O O . GLY A 1 203 ? -5.949 1.755 7.819 1.00 70.81 203 GLY A O 1
ATOM 1558 N N . ARG A 1 204 ? -6.464 2.927 9.674 1.00 75.75 204 ARG A N 1
ATOM 1559 C CA . ARG A 1 204 ? -7.562 3.728 9.110 1.00 75.75 204 ARG A CA 1
ATOM 1560 C C . ARG A 1 204 ? -7.535 5.137 9.689 1.00 75.75 204 ARG A C 1
ATOM 1562 O O . ARG A 1 204 ? -7.310 5.303 10.883 1.00 75.75 204 ARG A O 1
ATOM 1569 N N . LEU A 1 205 ? -7.759 6.122 8.832 1.00 74.00 205 LEU A N 1
ATOM 1570 C CA . LEU A 1 205 ? -7.850 7.540 9.174 1.00 74.00 205 LEU A CA 1
ATOM 1571 C C . LEU A 1 205 ? -9.318 7.948 9.292 1.00 74.00 205 LEU A C 1
ATOM 1573 O O . LEU A 1 205 ? -10.147 7.383 8.584 1.00 74.00 205 LEU A O 1
ATOM 1577 N N . ILE A 1 206 ? -9.608 8.914 10.162 1.00 76.94 206 ILE A N 1
ATOM 1578 C CA . ILE A 1 206 ? -10.890 9.638 10.176 1.00 76.94 206 ILE A CA 1
ATOM 1579 C C . ILE A 1 206 ? -10.874 10.692 9.053 1.00 76.94 206 ILE A C 1
ATOM 1581 O O . ILE A 1 206 ? -9.821 11.266 8.785 1.00 76.94 206 ILE A O 1
ATOM 1585 N N . LEU A 1 207 ? -12.017 10.967 8.417 1.00 71.62 207 LEU A N 1
ATOM 1586 C CA . LEU A 1 207 ? -12.213 11.901 7.298 1.00 71.62 207 LEU A CA 1
ATOM 1587 C C . LEU A 1 207 ? -11.790 13.334 7.623 1.00 71.62 207 LEU A C 1
ATOM 1589 O O . LEU A 1 207 ? -11.408 14.087 6.729 1.00 71.62 207 LEU A O 1
ATOM 1593 N N . ASP A 1 208 ? -11.871 13.725 8.894 1.00 69.19 208 ASP A N 1
ATOM 1594 C CA . ASP A 1 208 ? -11.397 15.025 9.375 1.00 69.19 208 ASP A CA 1
ATOM 1595 C C . ASP A 1 208 ? -9.865 15.106 9.531 1.00 69.19 208 ASP A C 1
ATOM 1597 O O . ASP A 1 208 ? -9.331 16.150 9.923 1.00 69.19 208 ASP A O 1
ATOM 1601 N N . ASP A 1 209 ? -9.166 14.014 9.215 1.00 69.94 209 ASP A N 1
ATOM 1602 C CA . ASP A 1 209 ? -7.733 13.809 9.365 1.00 69.94 209 ASP A CA 1
ATOM 1603 C C . ASP A 1 209 ? -7.225 14.095 10.782 1.00 69.94 209 ASP A C 1
ATOM 1605 O O . ASP A 1 209 ? -6.060 14.444 10.922 1.00 69.94 209 ASP A O 1
ATOM 1609 N N . SER A 1 210 ? -8.048 14.010 11.836 1.00 80.50 210 SER A N 1
ATOM 1610 C CA . SER A 1 210 ? -7.644 14.346 13.217 1.00 80.50 210 SER A CA 1
ATOM 1611 C C . SER A 1 210 ? -7.003 13.182 13.975 1.00 80.50 210 SER A C 1
ATOM 1613 O O . SER A 1 210 ? -6.184 13.386 14.875 1.00 80.50 210 SER A O 1
ATOM 1615 N N . ARG A 1 211 ? -7.391 11.945 13.638 1.00 82.94 211 ARG A N 1
ATOM 1616 C CA . ARG A 1 211 ? -6.939 10.727 14.320 1.00 82.94 211 ARG A CA 1
ATOM 1617 C C . ARG A 1 211 ? -6.703 9.587 13.338 1.00 82.94 211 ARG A C 1
ATOM 1619 O O . ARG A 1 211 ? -7.452 9.396 12.379 1.00 82.94 211 ARG A O 1
ATOM 1626 N N . VAL A 1 212 ? -5.692 8.780 13.643 1.00 85.62 212 VAL A N 1
ATOM 1627 C CA . VAL A 1 212 ? -5.392 7.511 12.977 1.00 85.62 212 VAL A CA 1
ATOM 1628 C C . VAL A 1 212 ? -5.646 6.371 13.949 1.00 85.62 212 VAL A C 1
ATOM 1630 O O . VAL A 1 212 ? -5.149 6.375 15.074 1.00 85.62 212 VAL A O 1
ATOM 1633 N N . PHE A 1 213 ? -6.372 5.358 13.499 1.00 86.31 213 PHE A N 1
ATOM 1634 C CA . PHE A 1 213 ? -6.489 4.085 14.187 1.00 86.31 213 PHE A CA 1
ATOM 1635 C C . PHE A 1 213 ? -5.527 3.082 13.566 1.00 86.31 213 PHE A C 1
ATOM 1637 O O . PHE A 1 213 ? -5.581 2.822 12.365 1.00 86.31 213 PHE A O 1
ATOM 1644 N N . VAL A 1 214 ? -4.664 2.493 14.385 1.00 85.75 214 VAL A N 1
ATOM 1645 C CA . VAL A 1 214 ? -3.659 1.515 13.960 1.00 85.75 214 VAL A CA 1
ATOM 1646 C C . VAL A 1 214 ? -3.955 0.180 14.624 1.00 85.75 214 VAL A C 1
ATOM 1648 O O . VAL A 1 214 ? -4.016 0.082 15.848 1.00 85.75 214 VAL A O 1
ATOM 1651 N N . ALA A 1 215 ? -4.148 -0.862 13.822 1.00 85.69 215 ALA A N 1
ATOM 1652 C CA . ALA A 1 215 ? -4.339 -2.221 14.302 1.00 85.69 215 ALA A CA 1
ATOM 1653 C C . ALA A 1 215 ? -3.004 -2.866 14.656 1.00 85.69 215 ALA A C 1
ATOM 1655 O O . ALA A 1 215 ? -2.118 -2.988 13.808 1.00 85.69 215 ALA A O 1
ATOM 1656 N N . LEU A 1 216 ? -2.906 -3.343 15.894 1.00 85.56 216 LEU A N 1
ATOM 1657 C CA . LEU A 1 216 ? -1.720 -3.990 16.431 1.00 85.56 216 LEU A CA 1
ATOM 1658 C C . LEU A 1 216 ? -2.067 -5.437 16.758 1.00 85.56 216 LEU A C 1
ATOM 1660 O O . LEU A 1 216 ? -2.677 -5.749 17.788 1.00 85.56 216 LEU A O 1
ATOM 1664 N N . GLY A 1 217 ? -1.690 -6.326 15.845 1.00 82.38 217 GLY A N 1
ATOM 1665 C CA . GLY A 1 217 ? -2.063 -7.736 15.901 1.00 82.38 217 GLY A CA 1
ATOM 1666 C C . GLY A 1 217 ? -1.552 -8.433 17.157 1.00 82.38 217 GLY A C 1
ATOM 1667 O O . GLY A 1 217 ? -2.373 -8.911 17.948 1.00 82.38 217 GLY A O 1
ATOM 1668 N N . PRO A 1 218 ? -0.225 -8.491 17.374 1.00 82.25 218 PRO A N 1
ATOM 1669 C CA . PRO A 1 218 ? 0.352 -9.131 18.554 1.00 82.25 218 PRO A CA 1
ATOM 1670 C C . PRO A 1 218 ? -0.079 -8.469 19.867 1.00 82.25 218 PRO A C 1
ATOM 1672 O O . PRO A 1 218 ? -0.309 -9.164 20.855 1.00 82.25 218 PRO A O 1
ATOM 1675 N N . ALA A 1 219 ? -0.250 -7.143 19.864 1.00 83.62 219 ALA A N 1
ATOM 1676 C CA . ALA A 1 219 ? -0.624 -6.372 21.046 1.00 83.62 219 ALA A CA 1
ATOM 1677 C C . ALA A 1 219 ? -2.118 -6.415 21.396 1.00 83.62 219 ALA A C 1
ATOM 1679 O O . ALA A 1 219 ? -2.503 -5.804 22.392 1.00 83.62 219 ALA A O 1
ATOM 1680 N N . LYS A 1 220 ? -2.973 -7.102 20.618 1.00 90.19 220 LYS A N 1
ATOM 1681 C CA . LYS A 1 220 ? -4.421 -7.233 20.909 1.00 90.19 220 LYS A CA 1
ATOM 1682 C C . LYS A 1 220 ? -5.185 -5.900 20.910 1.00 90.19 220 LYS A C 1
ATOM 1684 O O . LYS A 1 220 ? -6.297 -5.792 21.432 1.00 90.19 220 LYS A O 1
ATOM 1689 N N . THR A 1 221 ? -4.575 -4.876 20.325 1.00 88.38 221 THR A N 1
ATOM 1690 C CA . THR A 1 221 ? -4.881 -3.478 20.619 1.00 88.38 221 THR A CA 1
ATOM 1691 C C . THR A 1 221 ? -5.096 -2.687 19.336 1.00 88.38 221 THR A C 1
ATOM 1693 O O . THR A 1 221 ? -4.520 -2.997 18.294 1.00 88.38 221 THR A O 1
ATOM 1696 N N . VAL A 1 222 ? -5.924 -1.649 19.420 1.00 89.44 222 VAL A N 1
ATOM 1697 C CA . VAL A 1 222 ? -5.990 -0.575 18.429 1.00 89.44 222 VAL A CA 1
ATOM 1698 C C . VAL A 1 222 ? -5.385 0.679 19.048 1.00 89.44 222 VAL A C 1
ATOM 1700 O O . VAL A 1 222 ? -5.875 1.168 20.067 1.00 89.44 222 VAL A O 1
ATOM 1703 N N . GLY A 1 223 ? -4.297 1.168 18.461 1.00 87.31 223 GLY A N 1
ATOM 1704 C CA . GLY A 1 223 ? -3.693 2.444 18.826 1.00 87.31 223 GLY A CA 1
ATOM 1705 C C . GLY A 1 223 ? -4.470 3.594 18.195 1.00 87.31 223 GLY A C 1
ATOM 1706 O O . GLY A 1 223 ? -4.812 3.528 17.019 1.00 87.31 223 GLY A O 1
ATOM 1707 N N . VAL A 1 224 ? -4.747 4.631 18.975 1.00 87.69 224 VAL A N 1
ATOM 1708 C CA . VAL A 1 224 ? -5.320 5.903 18.533 1.00 87.69 224 VAL A CA 1
ATOM 1709 C C . VAL A 1 224 ? -4.184 6.911 18.523 1.00 87.69 224 VAL A C 1
ATOM 1711 O O . VAL A 1 224 ? -3.548 7.119 19.554 1.00 87.69 224 VAL A O 1
ATOM 1714 N N . VAL A 1 225 ? -3.906 7.485 17.363 1.00 82.75 225 VAL A N 1
ATOM 1715 C CA . VAL A 1 225 ? -2.780 8.392 17.132 1.00 82.75 225 VAL A CA 1
ATOM 1716 C C . VAL A 1 225 ? -3.335 9.733 16.695 1.00 82.75 225 VAL A C 1
ATOM 1718 O O . VAL A 1 225 ? -4.153 9.778 15.776 1.00 82.75 225 VAL A O 1
ATOM 1721 N N . ASN A 1 226 ? -2.899 10.811 17.333 1.00 80.00 226 ASN A N 1
ATOM 1722 C CA . ASN A 1 226 ? -3.241 12.159 16.903 1.00 80.00 226 ASN A CA 1
ATOM 1723 C C . ASN A 1 226 ? -2.400 12.532 15.674 1.00 80.00 226 ASN A C 1
ATOM 1725 O O . ASN A 1 226 ? -1.220 12.208 15.596 1.00 80.00 226 ASN A O 1
ATOM 1729 N N . THR A 1 227 ? -3.001 13.165 14.675 1.00 72.62 227 THR A N 1
ATOM 1730 C CA . THR A 1 227 ? -2.304 13.527 13.429 1.00 72.62 227 THR A CA 1
ATOM 1731 C C . THR A 1 227 ? -1.591 14.877 13.493 1.00 72.62 227 THR A C 1
ATOM 1733 O O . THR A 1 227 ? -0.615 15.075 12.771 1.00 72.62 227 THR A O 1
ATOM 1736 N N . ASP A 1 228 ? -2.053 15.803 14.341 1.00 73.88 228 ASP A N 1
ATOM 1737 C CA . ASP A 1 228 ? -1.458 17.133 14.521 1.00 73.88 228 ASP A CA 1
ATOM 1738 C C . ASP A 1 228 ? -0.153 17.037 15.325 1.00 73.88 228 ASP A C 1
ATOM 1740 O O . ASP A 1 228 ? 0.850 17.672 14.992 1.00 73.88 228 ASP A O 1
ATOM 1744 N N . MET A 1 229 ? -0.161 16.212 16.373 1.00 70.12 229 MET A N 1
ATOM 1745 C CA . MET A 1 229 ? 1.026 15.807 17.117 1.00 70.12 229 MET A CA 1
ATOM 1746 C C . MET A 1 229 ? 1.071 14.285 17.107 1.00 70.12 229 MET A C 1
ATOM 1748 O O . MET A 1 229 ? 0.237 13.690 17.779 1.00 70.12 229 MET A O 1
ATOM 1752 N N . PRO A 1 230 ? 1.993 13.663 16.349 1.00 66.19 230 PRO A N 1
ATOM 1753 C CA . PRO A 1 230 ? 2.015 12.228 16.075 1.00 66.19 230 PRO A CA 1
ATOM 1754 C C . PRO A 1 230 ? 2.449 11.401 17.295 1.00 66.19 230 PRO A C 1
ATOM 1756 O O . PRO A 1 230 ? 3.462 10.703 17.300 1.00 66.19 230 PRO A O 1
ATOM 1759 N N . GLU A 1 231 ? 1.652 11.505 18.347 1.00 70.75 231 GLU A N 1
ATOM 1760 C CA . GLU A 1 231 ? 1.731 10.801 19.609 1.00 70.75 231 GLU A CA 1
ATOM 1761 C C . GLU A 1 231 ? 0.508 9.890 19.740 1.00 70.75 231 GLU A C 1
ATOM 1763 O O . GLU A 1 231 ? -0.550 10.097 19.136 1.00 70.75 231 GLU A O 1
ATOM 1768 N N . VAL A 1 232 ? 0.675 8.823 20.512 1.00 76.81 232 VAL A N 1
ATOM 1769 C CA . VAL A 1 232 ? -0.397 7.864 20.764 1.00 76.81 232 VAL A CA 1
ATOM 1770 C C . VAL A 1 232 ? -1.277 8.419 21.879 1.00 76.81 232 VAL A C 1
ATOM 1772 O O . VAL A 1 232 ? -0.878 8.403 23.042 1.00 76.81 232 VAL A O 1
ATOM 1775 N N . ASP A 1 233 ? -2.487 8.852 21.534 1.00 79.94 233 ASP A N 1
ATOM 1776 C CA . ASP A 1 233 ? -3.485 9.333 22.492 1.00 79.94 233 ASP A CA 1
ATOM 1777 C C . ASP A 1 233 ? -3.950 8.207 23.420 1.00 79.94 233 ASP A C 1
ATOM 1779 O O . ASP A 1 233 ? -4.146 8.394 24.623 1.00 79.94 233 ASP A O 1
ATOM 1783 N N . LYS A 1 234 ? -4.198 7.020 22.848 1.00 84.94 234 LYS A N 1
ATOM 1784 C CA . LYS A 1 234 ? -4.805 5.908 23.585 1.00 84.94 234 LYS A CA 1
ATOM 1785 C C . LYS A 1 234 ? -4.544 4.558 22.932 1.00 84.94 234 LYS A C 1
ATOM 1787 O O . LYS A 1 234 ? -4.574 4.424 21.716 1.00 84.94 234 LYS A O 1
ATOM 1792 N N . CYS A 1 235 ? -4.400 3.528 23.755 1.00 87.19 235 CYS A N 1
ATOM 1793 C CA . CYS A 1 235 ? -4.396 2.131 23.330 1.00 87.19 235 CYS A CA 1
ATOM 1794 C C . CYS A 1 235 ? -5.702 1.467 23.778 1.00 87.19 235 CYS A C 1
ATOM 1796 O O . CYS A 1 235 ? -6.010 1.430 24.969 1.00 87.19 235 CYS A O 1
ATOM 1798 N N . LEU A 1 236 ? -6.487 0.957 22.831 1.00 90.19 236 LEU A N 1
ATOM 1799 C CA . LEU A 1 236 ? -7.758 0.285 23.090 1.00 90.19 236 LEU A CA 1
ATOM 1800 C C . LEU A 1 236 ? -7.567 -1.228 23.013 1.00 90.19 236 LEU A C 1
ATOM 1802 O O . LEU A 1 236 ? -7.169 -1.738 21.972 1.00 90.19 236 LEU A O 1
ATOM 1806 N N . LEU A 1 237 ? -7.868 -1.960 24.085 1.00 91.00 237 LEU A N 1
ATOM 1807 C CA . LEU A 1 237 ? -7.821 -3.424 24.074 1.00 91.00 237 LEU A CA 1
ATOM 1808 C C . LEU A 1 237 ? -9.076 -3.970 23.384 1.00 91.00 237 LEU A C 1
ATOM 1810 O O . LEU A 1 237 ? -10.136 -4.060 23.999 1.00 91.00 237 LEU A O 1
ATOM 1814 N N . VAL A 1 238 ? -8.963 -4.308 22.100 1.00 90.12 238 VAL A N 1
ATOM 1815 C CA . VAL A 1 238 ? -10.129 -4.580 21.244 1.00 90.12 238 VAL A CA 1
ATOM 1816 C C . VAL A 1 238 ? -10.396 -6.074 21.054 1.00 90.12 238 VAL A C 1
ATOM 1818 O O . VAL A 1 238 ? -11.553 -6.491 20.982 1.00 90.12 238 VAL A O 1
ATOM 1821 N N . GLY A 1 239 ? -9.359 -6.907 20.944 1.00 86.94 239 GLY A N 1
ATOM 1822 C CA . GLY A 1 239 ? -9.550 -8.295 20.522 1.00 86.94 239 GLY A CA 1
ATOM 1823 C C . GLY A 1 239 ? -8.310 -9.163 20.620 1.00 86.94 239 GLY A C 1
ATOM 1824 O O . GLY A 1 239 ? -7.238 -8.698 20.963 1.00 86.94 239 GLY A O 1
ATOM 1825 N N . GLN A 1 240 ? -8.435 -10.454 20.316 1.00 80.56 240 GLN A N 1
ATOM 1826 C CA . GLN A 1 240 ? -7.327 -11.399 20.514 1.00 80.56 240 GLN A CA 1
ATOM 1827 C C . GLN A 1 240 ? -6.203 -11.256 19.483 1.00 80.56 240 GLN A C 1
ATOM 1829 O O . GLN A 1 240 ? -5.076 -11.646 19.789 1.00 80.56 240 GLN A O 1
ATOM 1834 N N . ARG A 1 241 ? -6.494 -10.740 18.279 1.00 84.00 241 ARG A N 1
ATOM 1835 C CA . ARG A 1 241 ? -5.486 -10.484 17.239 1.00 84.00 241 ARG A CA 1
ATOM 1836 C C . ARG A 1 241 ? -6.036 -9.563 16.150 1.00 84.00 241 ARG A C 1
ATOM 1838 O O . ARG A 1 241 ? -6.658 -10.038 15.210 1.00 84.00 241 ARG A O 1
ATOM 1845 N N . VAL A 1 242 ? -5.844 -8.255 16.283 1.00 83.94 242 VAL A N 1
ATOM 1846 C CA . VAL A 1 242 ? -6.463 -7.266 15.384 1.00 83.94 242 VAL A CA 1
ATOM 1847 C C . VAL A 1 242 ? -5.622 -7.069 14.120 1.00 83.94 242 VAL A C 1
ATOM 1849 O O . VAL A 1 242 ? -4.429 -6.814 14.222 1.00 83.94 242 VAL A O 1
ATOM 1852 N N . TRP A 1 243 ? -6.228 -7.182 12.935 1.00 80.38 243 TRP A N 1
ATOM 1853 C CA . TRP A 1 243 ? -5.513 -7.049 11.657 1.00 80.38 243 TRP A CA 1
ATOM 1854 C C . TRP A 1 243 ? -5.972 -5.852 10.844 1.00 80.38 243 TRP A C 1
ATOM 1856 O O . TRP A 1 243 ? -5.288 -4.839 10.775 1.00 80.38 243 TRP A O 1
ATOM 1866 N N . GLN A 1 244 ? -7.150 -5.975 10.245 1.00 83.88 244 GLN A N 1
ATOM 1867 C CA . GLN A 1 244 ? -7.717 -4.953 9.389 1.00 83.88 244 GLN A CA 1
ATOM 1868 C C . GLN A 1 244 ? -8.827 -4.214 10.123 1.00 83.88 244 GLN A C 1
ATOM 1870 O O . GLN A 1 244 ? -9.594 -4.812 10.891 1.00 83.88 244 GLN A O 1
ATOM 1875 N N . LEU A 1 245 ? -8.874 -2.912 9.863 1.00 88.12 245 LEU A N 1
ATOM 1876 C CA . LEU A 1 245 ? -9.848 -1.984 10.404 1.00 88.12 245 LEU A CA 1
ATOM 1877 C C . LEU A 1 245 ? -10.765 -1.483 9.288 1.00 88.12 245 LEU A C 1
ATOM 1879 O O . LEU A 1 245 ? -10.327 -1.349 8.144 1.00 88.12 245 LEU A O 1
ATOM 1883 N N . ALA A 1 246 ? -12.008 -1.165 9.623 1.00 89.94 246 ALA A N 1
ATOM 1884 C CA . ALA A 1 246 ? -12.923 -0.456 8.736 1.00 89.94 246 ALA A CA 1
ATOM 1885 C C . ALA A 1 246 ? -13.787 0.511 9.545 1.00 89.94 246 ALA A C 1
ATOM 1887 O O . ALA A 1 246 ? -14.318 0.133 10.587 1.00 89.94 246 ALA A O 1
ATOM 1888 N N . LEU A 1 247 ? -13.901 1.748 9.069 1.00 90.19 247 LEU A N 1
ATOM 1889 C CA . LEU A 1 247 ? -14.826 2.735 9.617 1.00 90.19 247 LEU A CA 1
ATOM 1890 C C . LEU A 1 247 ? -16.188 2.593 8.940 1.00 90.19 247 LEU A C 1
ATOM 1892 O O . LEU A 1 247 ? -16.271 2.179 7.781 1.00 90.19 247 LEU A O 1
ATOM 1896 N N . THR A 1 248 ? -17.245 2.935 9.667 1.00 90.81 248 THR A N 1
ATOM 1897 C CA . THR A 1 248 ? -18.552 3.199 9.065 1.00 90.81 248 THR A CA 1
ATOM 1898 C C . THR A 1 248 ? -18.511 4.456 8.193 1.00 90.81 248 THR A C 1
ATOM 1900 O O . THR A 1 248 ? -17.676 5.324 8.449 1.00 90.81 248 THR A O 1
ATOM 1903 N N . PRO A 1 249 ? -19.398 4.596 7.186 1.00 88.94 249 PRO A N 1
ATOM 1904 C CA . PRO A 1 249 ? -19.471 5.807 6.362 1.00 88.94 249 PRO A CA 1
ATOM 1905 C C . PRO A 1 249 ? -19.678 7.092 7.177 1.00 88.94 249 PRO A C 1
ATOM 1907 O O . PRO A 1 249 ? -19.172 8.146 6.809 1.00 88.94 249 PRO A O 1
ATOM 1910 N N . ASP A 1 250 ? -20.382 6.991 8.308 1.00 89.38 250 ASP A N 1
ATOM 1911 C CA . ASP A 1 250 ? -20.602 8.086 9.260 1.00 89.38 250 ASP A CA 1
ATOM 1912 C C . ASP A 1 250 ? -19.485 8.248 10.309 1.00 89.38 250 ASP A C 1
ATOM 1914 O O . ASP A 1 250 ? -19.589 9.094 11.196 1.00 89.38 250 ASP A O 1
ATOM 1918 N N . GLU A 1 251 ? -18.450 7.408 10.240 1.00 91.00 251 GLU A N 1
ATOM 1919 C CA . GLU A 1 251 ? -17.258 7.388 11.096 1.00 91.00 251 GLU A CA 1
ATOM 1920 C C . GLU A 1 251 ? -17.511 7.254 12.601 1.00 91.00 251 GLU A C 1
ATOM 1922 O O . GLU A 1 251 ? -16.621 7.510 13.414 1.00 91.00 251 GLU A O 1
ATOM 1927 N N . LYS A 1 252 ? -18.707 6.821 13.009 1.00 91.88 252 LYS A N 1
ATOM 1928 C CA . LYS A 1 252 ? -19.029 6.639 14.431 1.00 91.88 252 LYS A CA 1
ATOM 1929 C C . LYS A 1 252 ? -18.501 5.328 14.992 1.00 91.88 252 LYS A C 1
ATOM 1931 O O . LYS A 1 252 ? -18.175 5.265 16.179 1.00 91.88 252 LYS A O 1
ATOM 1936 N N . LEU A 1 253 ? -18.404 4.289 14.163 1.00 92.31 253 LEU A N 1
ATOM 1937 C CA . LEU A 1 253 ? -17.943 2.969 14.576 1.00 92.31 253 LEU A CA 1
ATOM 1938 C C . LEU A 1 253 ? -16.727 2.530 13.763 1.00 92.31 253 LEU A C 1
ATOM 1940 O O . LEU A 1 253 ? -16.675 2.659 12.542 1.00 92.31 253 LEU A O 1
ATOM 1944 N N . LEU A 1 254 ? -15.767 1.938 14.464 1.00 92.12 254 LEU A N 1
ATOM 1945 C CA . LEU A 1 254 ? -14.601 1.284 13.895 1.00 92.12 254 LEU A CA 1
ATOM 1946 C C . LEU A 1 254 ? -14.698 -0.218 14.157 1.00 92.12 254 LEU A C 1
ATOM 1948 O O . LEU A 1 254 ? -14.718 -0.663 15.305 1.00 92.12 254 LEU A O 1
ATOM 1952 N N . PHE A 1 255 ? -14.707 -1.011 13.095 1.00 91.44 255 PHE A N 1
ATOM 1953 C CA . PHE A 1 255 ? -14.684 -2.462 13.175 1.00 91.44 255 PHE A CA 1
ATOM 1954 C C . PHE A 1 255 ? -13.271 -3.005 13.024 1.00 91.44 255 PHE A C 1
ATOM 1956 O O . PHE A 1 255 ? -12.500 -2.564 12.174 1.00 91.44 255 PHE A O 1
ATOM 1963 N N . ALA A 1 256 ? -12.968 -4.019 13.827 1.00 89.06 256 ALA A N 1
ATOM 1964 C CA . ALA A 1 256 ? -11.735 -4.782 13.794 1.00 89.06 256 ALA A CA 1
ATOM 1965 C C . ALA A 1 256 ? -12.048 -6.235 13.426 1.00 89.06 256 ALA A C 1
ATOM 1967 O O . ALA A 1 256 ? -12.895 -6.867 14.046 1.00 89.06 256 ALA A O 1
ATOM 1968 N N . THR A 1 257 ? -11.322 -6.788 12.453 1.00 85.38 257 THR A N 1
ATOM 1969 C CA . THR A 1 257 ? -11.581 -8.132 11.893 1.00 85.38 257 THR A CA 1
ATOM 1970 C C . THR A 1 257 ? -11.695 -9.246 12.948 1.00 85.38 257 THR A C 1
ATOM 1972 O O . THR A 1 257 ? -12.535 -10.125 12.825 1.00 85.38 257 THR A O 1
ATOM 1975 N N . ASN A 1 258 ? -10.884 -9.212 14.007 1.00 86.50 258 ASN A N 1
ATOM 1976 C CA . ASN A 1 258 ? -10.911 -10.184 15.109 1.00 86.50 258 ASN A CA 1
ATOM 1977 C C . ASN A 1 258 ? -10.891 -9.445 16.456 1.00 86.50 258 ASN A C 1
ATOM 1979 O O . ASN A 1 258 ? -10.039 -9.656 17.328 1.00 86.50 258 ASN A O 1
ATOM 1983 N N . GLY A 1 259 ? -11.815 -8.497 16.572 1.00 86.38 259 GLY A N 1
ATOM 1984 C CA . GLY A 1 259 ? -11.998 -7.680 17.752 1.00 86.38 259 GLY A CA 1
ATOM 1985 C C . GLY A 1 259 ? -13.410 -7.122 17.841 1.00 86.38 259 GLY A C 1
ATOM 1986 O O . GLY A 1 259 ? -14.212 -7.251 16.920 1.00 86.38 259 GLY A O 1
ATOM 1987 N N . ASN A 1 260 ? -13.716 -6.538 18.989 1.00 90.62 260 ASN A N 1
ATOM 1988 C CA . ASN A 1 260 ? -14.987 -5.868 19.199 1.00 90.62 260 ASN A CA 1
ATOM 1989 C C . ASN A 1 260 ? -15.024 -4.544 18.414 1.00 90.62 260 ASN A C 1
ATOM 1991 O O . ASN A 1 260 ? -13.974 -3.958 18.150 1.00 90.62 260 ASN A O 1
ATOM 1995 N N . PRO A 1 261 ? -16.203 -4.036 18.038 1.00 92.19 261 PRO A N 1
ATOM 1996 C CA . PRO A 1 261 ? -16.283 -2.704 17.466 1.00 92.19 261 PRO A CA 1
ATOM 1997 C C . PRO A 1 261 ? -15.882 -1.647 18.507 1.00 92.19 261 PRO A C 1
ATOM 1999 O O . PRO A 1 261 ? -15.959 -1.865 19.721 1.00 92.19 261 PRO A O 1
ATOM 2002 N N . VAL A 1 262 ? -15.440 -0.493 18.028 1.00 93.50 262 VAL A N 1
ATOM 2003 C CA . VAL A 1 262 ? -15.040 0.655 18.842 1.00 93.50 262 VAL A CA 1
ATOM 2004 C C . VAL A 1 262 ? -15.900 1.849 18.460 1.00 93.50 262 VAL A C 1
ATOM 2006 O O . VAL A 1 262 ? -16.012 2.179 17.284 1.00 93.50 262 VAL A O 1
ATOM 2009 N N . ASP A 1 263 ? -16.471 2.511 19.459 1.00 94.19 263 ASP A N 1
ATOM 2010 C CA . ASP A 1 263 ? -17.103 3.815 19.301 1.00 94.19 263 ASP A CA 1
ATOM 2011 C C . ASP A 1 263 ? -16.021 4.898 19.190 1.00 94.19 263 ASP A C 1
ATOM 2013 O O . ASP A 1 263 ? -15.190 5.078 20.087 1.00 94.19 263 ASP A O 1
ATOM 2017 N N . VAL A 1 264 ? -16.016 5.598 18.057 1.00 91.94 264 VAL A N 1
ATOM 2018 C CA . VAL A 1 264 ? -14.981 6.566 17.669 1.00 91.94 264 VAL A CA 1
ATOM 2019 C C . VAL A 1 264 ? -15.097 7.869 18.466 1.00 91.94 264 VAL A C 1
ATOM 2021 O O . VAL A 1 264 ? -14.083 8.516 18.753 1.00 91.94 264 VAL A O 1
ATOM 2024 N N . GLY A 1 265 ? -16.313 8.250 18.872 1.00 89.69 265 GLY A N 1
ATOM 2025 C CA . GLY A 1 265 ? -16.561 9.466 19.649 1.00 89.69 265 GLY A CA 1
ATOM 2026 C C . GLY A 1 265 ? -16.046 9.363 21.086 1.00 89.69 265 GLY A C 1
ATOM 2027 O O . GLY A 1 265 ? -15.318 10.232 21.560 1.00 89.69 265 GLY A O 1
ATOM 2028 N N . SER A 1 266 ? -16.380 8.274 21.777 1.00 91.56 266 SER A N 1
ATOM 2029 C CA . SER A 1 266 ? -16.000 8.029 23.174 1.00 91.56 266 SER A CA 1
ATOM 2030 C C . SER A 1 266 ? -14.677 7.278 23.343 1.00 91.56 266 SER A C 1
ATOM 2032 O O . SER A 1 266 ? -14.158 7.197 24.463 1.00 91.56 266 SER A O 1
ATOM 2034 N N . LEU A 1 267 ? -14.121 6.726 22.257 1.00 91.81 267 LEU A N 1
ATOM 2035 C CA . LEU A 1 267 ? -12.938 5.861 22.266 1.00 91.81 267 LEU A CA 1
ATOM 2036 C C . LEU A 1 267 ? -13.104 4.694 23.246 1.00 91.81 267 LEU A C 1
ATOM 2038 O O . LEU A 1 267 ? -12.243 4.440 24.105 1.00 91.81 267 LEU A O 1
ATOM 2042 N N . LYS A 1 268 ? -14.251 4.018 23.149 1.00 92.81 268 LYS A N 1
ATOM 2043 C CA . LYS A 1 268 ? -14.604 2.858 23.969 1.00 92.81 268 LYS A CA 1
ATOM 2044 C C . LYS A 1 268 ? -14.941 1.672 23.088 1.00 92.81 268 LYS A C 1
ATOM 2046 O O . LYS A 1 268 ? -15.544 1.803 22.031 1.00 92.81 268 LYS A O 1
ATOM 2051 N N . VAL A 1 269 ? -14.556 0.500 23.566 1.00 92.69 269 VAL A N 1
ATOM 2052 C CA . VAL A 1 269 ? -14.936 -0.768 22.954 1.00 92.69 269 VAL A CA 1
ATOM 2053 C C . VAL A 1 269 ? -16.412 -1.014 23.261 1.00 92.69 269 VAL A C 1
ATOM 2055 O O . VAL A 1 269 ? -16.804 -0.956 24.428 1.00 92.69 269 VAL A O 1
ATOM 2058 N N . VAL A 1 270 ? -17.219 -1.244 22.227 1.00 92.19 270 VAL A N 1
ATOM 2059 C CA . VAL A 1 270 ? -18.650 -1.550 22.366 1.00 92.19 270 VAL A CA 1
ATOM 2060 C C . VAL A 1 270 ? -18.878 -3.061 22.464 1.00 92.19 270 VAL A C 1
ATOM 2062 O O . VAL A 1 270 ? -17.938 -3.849 22.608 1.00 92.19 270 VAL A O 1
ATOM 2065 N N . GLU A 1 271 ? -20.145 -3.470 22.437 1.00 86.44 271 GLU A N 1
ATOM 2066 C CA . GLU A 1 271 ? -20.534 -4.863 22.602 1.00 86.44 271 GLU A CA 1
ATOM 2067 C C . GLU A 1 271 ? -19.963 -5.771 21.506 1.00 86.44 271 GLU A C 1
ATOM 2069 O O . GLU A 1 271 ? -19.828 -5.409 20.335 1.00 86.44 271 GLU A O 1
ATOM 2074 N N . ARG A 1 272 ? -19.601 -6.984 21.921 1.00 84.75 272 ARG A N 1
ATOM 2075 C CA . ARG A 1 272 ? -18.972 -7.982 21.068 1.00 84.75 272 ARG A CA 1
ATOM 2076 C C . ARG A 1 272 ? -19.940 -8.487 20.008 1.00 84.75 272 ARG A C 1
ATOM 2078 O O . ARG A 1 272 ? -21.001 -9.013 20.323 1.00 84.75 272 ARG A O 1
ATOM 2085 N N . ILE A 1 273 ? -19.482 -8.472 18.762 1.00 85.62 273 ILE A N 1
ATOM 2086 C CA . ILE A 1 273 ? -20.145 -9.170 17.663 1.00 85.62 273 ILE A CA 1
ATOM 2087 C C . ILE A 1 273 ? -19.482 -10.535 17.500 1.00 85.62 273 ILE A C 1
ATOM 2089 O O . ILE A 1 273 ? -18.266 -10.644 17.320 1.00 85.62 273 ILE A O 1
ATOM 2093 N N . SER A 1 274 ? -20.277 -11.596 17.601 1.00 82.44 274 SER A N 1
ATOM 2094 C CA . SER A 1 274 ? -19.794 -12.958 17.382 1.00 82.44 274 SER A CA 1
ATOM 2095 C C . SER A 1 274 ? -19.506 -13.176 15.901 1.00 82.44 274 SER A C 1
ATOM 2097 O O . SER A 1 274 ? -20.399 -13.093 15.063 1.00 82.44 274 SER A O 1
ATOM 2099 N N . VAL A 1 275 ? -18.251 -13.488 15.594 1.00 81.56 275 VAL A N 1
ATOM 2100 C CA . VAL A 1 275 ? -17.778 -13.845 14.252 1.00 81.56 275 VAL A CA 1
ATOM 2101 C C . VAL A 1 275 ? -17.277 -15.288 14.239 1.00 81.56 275 VAL A C 1
ATOM 2103 O O . VAL A 1 275 ? -17.044 -15.891 15.290 1.00 81.56 275 VAL A O 1
ATOM 2106 N N . GLY A 1 276 ? -17.137 -15.855 13.040 1.00 81.00 276 GLY A N 1
ATOM 2107 C CA . GLY A 1 276 ? -16.619 -17.207 12.842 1.00 81.00 276 GLY A CA 1
ATOM 2108 C C . GLY A 1 276 ? -15.153 -17.377 13.261 1.00 81.00 276 GLY A C 1
ATOM 2109 O O . GLY A 1 276 ? -14.522 -16.503 13.854 1.00 81.00 276 GLY A O 1
ATOM 2110 N N . ARG A 1 277 ? -14.581 -18.541 12.943 1.00 80.44 277 ARG A N 1
ATOM 2111 C CA . ARG A 1 277 ? -13.176 -18.837 13.251 1.00 80.44 277 ARG A CA 1
ATOM 2112 C C . ARG A 1 277 ? -12.247 -18.095 12.287 1.00 80.44 277 ARG A C 1
ATOM 2114 O O . ARG A 1 277 ? -12.417 -18.211 11.082 1.00 80.44 277 ARG A O 1
ATOM 2121 N N . VAL A 1 278 ? -11.246 -17.406 12.844 1.00 79.19 278 VAL A N 1
ATOM 2122 C CA . VAL A 1 278 ? -10.130 -16.758 12.121 1.00 79.19 278 VAL A CA 1
ATOM 2123 C C . VAL A 1 278 ? -10.597 -15.883 10.941 1.00 79.19 278 VAL A C 1
ATOM 2125 O O . VAL A 1 278 ? -10.234 -16.146 9.797 1.00 79.19 278 VAL A O 1
ATOM 2128 N N . PRO A 1 279 ? -11.424 -14.852 11.183 1.00 83.81 279 PRO A N 1
ATOM 2129 C CA . PRO A 1 279 ? -11.735 -13.869 10.147 1.00 83.81 279 PRO A CA 1
ATOM 2130 C C . PRO A 1 279 ? -10.453 -13.146 9.698 1.00 83.81 279 PRO A C 1
ATOM 2132 O O . PRO A 1 279 ? -9.582 -12.855 10.520 1.00 83.81 279 PRO A O 1
ATOM 2135 N N . TRP A 1 280 ? -10.342 -12.870 8.395 1.00 80.00 280 TRP A N 1
ATOM 2136 C CA . TRP A 1 280 ? -9.145 -12.270 7.779 1.00 80.00 280 TRP A CA 1
ATOM 2137 C C . TRP A 1 280 ? -9.307 -10.805 7.372 1.00 80.00 280 TRP A C 1
ATOM 2139 O O . TRP A 1 280 ? -8.319 -10.077 7.357 1.00 80.00 280 TRP A O 1
ATOM 2149 N N . GLY A 1 281 ? -10.534 -10.354 7.113 1.00 82.75 281 GLY A N 1
ATOM 2150 C CA . GLY A 1 281 ? -10.811 -8.965 6.769 1.00 82.75 281 GLY A CA 1
ATOM 2151 C C . GLY A 1 281 ? -12.166 -8.492 7.274 1.00 82.75 281 GLY A C 1
ATOM 2152 O O . GLY A 1 281 ? -13.016 -9.284 7.688 1.00 82.75 281 GLY A O 1
ATOM 2153 N N . VAL A 1 282 ? -12.355 -7.179 7.211 1.00 85.38 282 VAL A N 1
ATOM 2154 C CA . VAL A 1 282 ? -13.620 -6.505 7.484 1.00 85.38 282 VAL A CA 1
ATOM 2155 C C . VAL A 1 282 ? -13.838 -5.432 6.427 1.00 85.38 282 VAL A C 1
ATOM 2157 O O . VAL A 1 282 ? -12.912 -4.702 6.068 1.00 85.38 282 VAL A O 1
ATOM 2160 N N . ALA A 1 283 ? -15.063 -5.362 5.923 1.00 85.44 283 ALA A N 1
ATOM 2161 C CA . ALA A 1 283 ? -15.529 -4.326 5.020 1.00 85.44 283 ALA A CA 1
ATOM 2162 C C . ALA A 1 283 ? -16.869 -3.814 5.545 1.00 85.44 283 ALA A C 1
ATOM 2164 O O . ALA A 1 283 ? -17.665 -4.590 6.076 1.00 85.44 283 ALA A O 1
ATOM 2165 N N . VAL A 1 284 ? -17.095 -2.512 5.408 1.00 85.25 284 VAL A N 1
ATOM 2166 C CA . VAL A 1 284 ? -18.376 -1.879 5.717 1.00 85.25 284 VAL A CA 1
ATOM 2167 C C . VAL A 1 284 ? -18.983 -1.434 4.395 1.00 85.25 284 VAL A C 1
ATOM 2169 O O . VAL A 1 284 ? -18.269 -0.910 3.540 1.00 85.25 284 VAL A O 1
ATOM 2172 N N . ALA A 1 285 ? -20.271 -1.712 4.202 1.00 83.44 285 ALA A N 1
ATOM 2173 C CA . ALA A 1 285 ? -20.974 -1.292 2.999 1.00 83.44 285 ALA A CA 1
ATOM 2174 C C . ALA A 1 285 ? -21.072 0.246 2.950 1.00 83.44 285 ALA A C 1
ATOM 2176 O O . ALA A 1 285 ? -21.277 0.858 4.003 1.00 83.44 285 ALA A O 1
ATOM 2177 N N . PRO A 1 286 ? -20.926 0.865 1.764 1.00 78.00 286 PRO A N 1
ATOM 2178 C CA . PRO A 1 286 ? -21.346 2.248 1.573 1.00 78.00 286 PRO A CA 1
ATOM 2179 C C . PRO A 1 286 ? -22.870 2.351 1.752 1.00 78.00 286 PRO A C 1
ATOM 2181 O O . PRO A 1 286 ? -23.571 1.344 1.610 1.00 78.00 286 PRO A O 1
ATOM 2184 N N . GLU A 1 287 ? -23.359 3.543 2.098 1.00 66.44 287 GLU A N 1
ATOM 2185 C CA . GLU A 1 287 ? -24.806 3.820 2.124 1.00 66.44 287 GLU A CA 1
ATOM 2186 C C . GLU A 1 287 ? -25.433 3.767 0.724 1.00 66.44 287 GLU A C 1
ATOM 2188 O O . GLU A 1 287 ? -24.739 4.132 -0.254 1.00 66.44 287 GLU A O 1
#

Solvent-accessible surface area (backbone atoms only — not comparable to full-atom values): 17801 Å² total; per-residue (Å²): 139,84,86,87,76,78,76,76,93,76,75,82,76,93,74,79,91,79,84,85,73,92,82,83,86,80,89,83,84,91,82,87,84,84,85,91,75,96,80,76,90,81,83,79,90,80,90,76,86,76,78,70,73,75,71,72,78,75,53,47,74,47,47,26,31,38,39,33,64,63,76,74,80,70,76,90,48,99,73,54,82,62,87,58,73,60,56,60,57,48,55,50,49,37,58,55,48,34,63,58,22,59,79,74,41,30,38,59,47,78,43,84,45,73,38,57,101,85,56,59,64,32,66,58,56,49,51,38,53,76,70,66,25,39,38,36,34,35,44,51,66,79,71,49,58,43,38,31,49,55,68,35,65,97,42,97,51,52,74,41,81,42,91,60,88,75,56,73,82,70,43,67,27,46,38,72,47,90,90,43,68,44,74,48,71,36,70,72,65,52,87,96,55,59,75,86,33,60,43,56,60,32,66,46,70,45,94,84,54,55,40,33,42,34,20,16,24,80,57,17,22,35,38,32,27,32,57,92,58,60,43,59,77,45,78,40,82,39,28,84,44,17,34,30,53,32,58,40,88,84,55,50,41,37,40,30,32,37,29,26,34,28,35,56,86,79,72,40,73,50,76,74,69,91,72,77,86,83,55,79,62,53,83,62,77,78,131

Radius of gyration: 27.32 Å; Cα contacts (8 Å, |Δi|>4): 457; chains: 1; bounding box: 96×49×71 Å

Se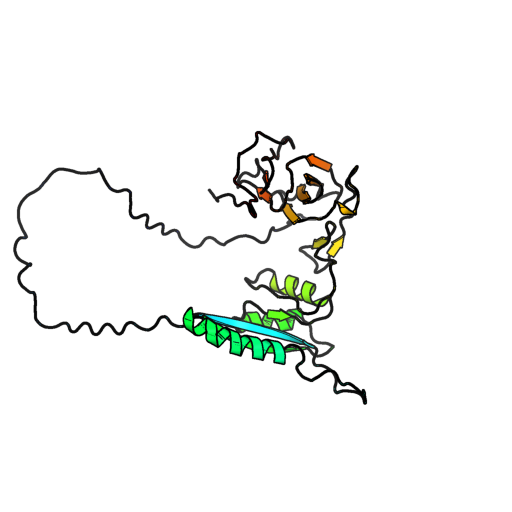quence (287 aa):
MFGRRWRTLWRLEEGDATVLNCRTLRYALVRPLHELCGLFCFAAALILHFTGTVKAAEAVDVPMGFLSYRSPSPSYGFNPVPEGEGFAGGSLAIRDNNTTGAMIGQRYRLDEAWLDENENPGAKALTFVQDDVRFPVVKLPVSEPLAIAFALEDRSVVPLGMGTQDNRLRGADSVIDTKTPMIVKIGLKMPGLPKEAIEPAGGRLILDDSRVFVALGPAKTVGVVNTDMPEVDKCLLVGQRVWQLALTPDEKLLFATNGNPVDVGSLKVVERISVGRVPWGVAVAPE